Protein AF-A0A8T4LT09-F1 (afdb_monomer_lite)

Foldseek 3Di:
DPDPDQDAAFWEKEAEWAFFAWPPQDDDDPDPPDDDDDDPPDRDDQLQTAHDLVRLQVLLVVAAPDPDDALLLEAEEEASRLRQSSSLLSNHVLLVDNRHDHSVRSQVSQVVSNCVVPNPPDDDRYYHAPLQAADQQDPVSVVQCVVLLVVLQNLVCQVPPNVVVCVVVVGPDHDGLLSLQLSVLVVVVVSQVVSLVSLVVCLVPNPCSVPPHDNHRYYYYYHHPPSQVSNVLLQLCLPPRDVSSVVVDVVLGSNGHHHGAHKMWIWTHDNVSDGTWIKIKHFDADPVRHTPDIDIDGDDNVSSCVSNVPDPPPPDD

Secondary structure (DSSP, 8-state):
-----PPPPPPEEEEEEE--PBPP-------SSS--PPPPS----GGGPPBPHHHHHHHHHH--SSSS--GGG-EEEE-SSHHHHHHHHHT-GGG---S---HHHHHHHHHHHHHHHHTT----SEEE-GGG-----SHHHHHHHHHHHHTT-HHHHHHHHHHHHHHHTT-SSS--HHHHHHHHHHHHHHHHHHHHHHHHHHTT-HHHHHHH--S-EEEEEEE-TTHHHHHHHHHHHHHH-HHHHHHHHHHH-TT-PPTT-EEEEEEE--TTS-PPEEEEEEEEE-TTS-EEEEEEEE--HHHHHHHTT--------

Radius of gyration: 21.24 Å; chains: 1; bounding box: 72×50×59 Å

Structure (mmCIF, N/CA/C/O backbone):
data_AF-A0A8T4LT09-F1
#
_entry.id   AF-A0A8T4LT09-F1
#
loop_
_atom_site.group_PDB
_atom_site.id
_atom_site.type_symbol
_atom_site.label_atom_id
_atom_site.label_alt_id
_atom_site.label_comp_id
_atom_site.label_asym_id
_atom_site.label_entity_id
_atom_site.label_seq_id
_atom_site.pdbx_PDB_ins_code
_atom_site.Cartn_x
_atom_site.Cartn_y
_atom_site.Cartn_z
_atom_site.occupancy
_atom_site.B_iso_or_equiv
_atom_site.auth_seq_id
_atom_site.auth_comp_id
_atom_site.auth_asym_id
_atom_site.auth_atom_id
_atom_site.pdbx_PDB_model_num
ATOM 1 N N . MET A 1 1 ? -38.776 -3.184 21.606 1.00 39.44 1 MET A N 1
ATOM 2 C CA . MET A 1 1 ? -37.478 -3.076 22.308 1.00 39.44 1 MET A CA 1
ATOM 3 C C . MET A 1 1 ? -36.431 -2.613 21.309 1.00 39.44 1 MET A C 1
ATOM 5 O O . MET A 1 1 ? -36.163 -3.342 20.364 1.00 39.44 1 MET A O 1
ATOM 9 N N . ALA A 1 2 ? -35.888 -1.403 21.455 1.00 41.06 2 ALA A N 1
ATOM 10 C CA . ALA A 1 2 ? -34.754 -0.974 20.639 1.00 41.06 2 ALA A CA 1
ATOM 11 C C . ALA A 1 2 ? -33.512 -1.739 21.118 1.00 41.06 2 ALA A C 1
ATOM 13 O O . ALA A 1 2 ? -33.105 -1.576 22.268 1.00 41.06 2 ALA A O 1
ATOM 14 N N . MET A 1 3 ? -32.946 -2.614 20.282 1.00 41.44 3 MET A N 1
ATOM 15 C CA . MET A 1 3 ? -31.665 -3.249 20.596 1.00 41.44 3 MET A CA 1
ATOM 16 C C . MET A 1 3 ? -30.621 -2.141 20.740 1.00 41.44 3 MET A C 1
ATOM 18 O O . MET A 1 3 ? -30.344 -1.414 19.786 1.00 41.44 3 MET A O 1
ATOM 22 N N . ALA A 1 4 ? -30.074 -1.981 21.944 1.00 53.56 4 ALA A N 1
ATOM 23 C CA . ALA A 1 4 ? -28.992 -1.045 22.188 1.00 53.56 4 ALA A CA 1
ATOM 24 C C . ALA A 1 4 ? -27.809 -1.425 21.285 1.00 53.56 4 ALA A C 1
ATOM 26 O O . ALA A 1 4 ? -27.240 -2.510 21.418 1.00 53.56 4 ALA A O 1
ATOM 27 N N . ILE A 1 5 ? -27.459 -0.543 20.346 1.00 57.44 5 ILE A N 1
ATOM 28 C CA . ILE A 1 5 ? -26.292 -0.719 19.481 1.00 57.44 5 ILE A CA 1
ATOM 29 C C . ILE A 1 5 ? -25.064 -0.731 20.394 1.00 57.44 5 ILE A C 1
ATOM 31 O O . ILE A 1 5 ? -24.696 0.297 20.969 1.00 57.44 5 ILE A O 1
ATOM 35 N N . LYS A 1 6 ? -24.453 -1.908 20.564 1.00 65.56 6 LYS A N 1
ATOM 36 C CA . LYS A 1 6 ? -23.217 -2.047 21.337 1.00 65.56 6 LYS A CA 1
ATOM 37 C C . LYS A 1 6 ? -22.123 -1.205 20.664 1.00 65.56 6 LYS A C 1
ATOM 39 O O . LYS A 1 6 ? -21.943 -1.317 19.450 1.00 65.56 6 LYS A O 1
ATOM 44 N N . PRO A 1 7 ? -21.392 -0.365 21.414 1.00 68.62 7 PRO A N 1
ATOM 45 C CA . PRO A 1 7 ? -20.381 0.492 20.823 1.00 68.62 7 PRO A CA 1
ATOM 46 C C . PRO A 1 7 ? -19.235 -0.328 20.234 1.00 68.62 7 PRO A C 1
ATOM 48 O O . PRO A 1 7 ? -18.699 -1.247 20.857 1.00 68.62 7 PRO A O 1
ATOM 51 N N . THR A 1 8 ? -18.840 0.043 19.025 1.00 82.00 8 THR A N 1
ATOM 52 C CA . THR A 1 8 ? -17.649 -0.475 18.357 1.00 82.00 8 THR A CA 1
ATOM 53 C C . THR A 1 8 ? -16.495 0.495 18.548 1.00 82.00 8 THR A C 1
ATOM 55 O O . THR A 1 8 ? -16.681 1.712 18.508 1.00 82.00 8 THR A O 1
ATOM 58 N N . ALA A 1 9 ? -15.287 -0.035 18.693 1.00 88.12 9 ALA A N 1
ATOM 59 C CA . ALA A 1 9 ? -14.071 0.745 18.562 1.00 88.12 9 ALA A CA 1
ATOM 60 C C . ALA A 1 9 ? -14.007 1.435 17.183 1.00 88.12 9 ALA A C 1
ATOM 62 O O . ALA A 1 9 ? -14.617 0.955 16.219 1.00 88.12 9 ALA A O 1
ATOM 63 N N . PRO A 1 10 ? -13.243 2.534 17.054 1.00 90.94 10 PRO A N 1
ATOM 64 C CA . PRO A 1 10 ? -13.027 3.172 15.764 1.00 90.94 10 PRO A CA 1
ATOM 65 C C . PRO A 1 10 ? -12.455 2.203 14.722 1.00 90.94 10 PRO A C 1
ATOM 67 O O . PRO A 1 10 ? -11.544 1.431 15.042 1.00 90.94 10 PRO A O 1
ATOM 70 N N . PRO A 1 11 ? -12.920 2.267 13.466 1.00 93.81 11 PRO A N 1
ATOM 71 C CA . PRO A 1 11 ? -12.362 1.468 12.390 1.00 93.81 11 PRO A CA 1
ATOM 72 C C . PRO A 1 11 ? -10.965 1.934 11.977 1.00 93.81 11 PRO A C 1
ATOM 74 O O . PRO A 1 11 ? -10.610 3.107 12.109 1.00 93.81 11 PRO A O 1
ATOM 77 N N . TYR A 1 12 ? -10.176 1.014 11.419 1.00 96.12 12 TYR A N 1
ATOM 78 C CA . TYR A 1 12 ? -8.900 1.337 10.777 1.00 96.12 12 TYR A CA 1
ATOM 79 C C . TYR A 1 12 ? -9.112 1.584 9.292 1.00 96.12 12 TYR A C 1
ATOM 81 O O . TYR A 1 12 ? -9.719 0.764 8.609 1.00 96.12 12 TYR A O 1
ATOM 89 N N . TYR A 1 13 ? -8.611 2.711 8.795 1.00 96.81 13 TYR A N 1
ATOM 90 C CA . TYR A 1 13 ? -8.719 3.094 7.388 1.00 96.81 13 TYR A CA 1
ATOM 91 C C . TYR A 1 13 ? -7.312 3.129 6.799 1.00 96.81 13 TYR A C 1
ATOM 93 O O . TYR A 1 13 ? -6.486 3.956 7.183 1.00 96.81 13 TYR A O 1
ATOM 101 N N . LEU A 1 14 ? -7.021 2.192 5.903 1.00 97.44 14 LEU A N 1
ATOM 102 C CA . LEU A 1 14 ? -5.712 1.980 5.299 1.00 97.44 14 LEU A CA 1
ATOM 103 C C . LEU A 1 14 ? -5.738 2.492 3.861 1.00 97.44 14 LEU A C 1
ATOM 105 O O . LEU A 1 14 ? -6.565 2.052 3.072 1.00 97.44 14 LEU A O 1
ATOM 109 N N . ALA A 1 15 ? -4.840 3.399 3.497 1.00 96.44 15 ALA A N 1
ATOM 110 C CA . ALA A 1 15 ? -4.689 3.878 2.129 1.00 96.44 15 ALA A CA 1
ATOM 111 C C . ALA A 1 15 ? -3.360 3.403 1.561 1.00 96.44 15 ALA A C 1
ATOM 113 O O . ALA A 1 15 ? -2.308 3.913 1.942 1.00 96.44 15 ALA A O 1
ATOM 114 N N . PHE A 1 16 ? -3.414 2.453 0.637 1.00 96.25 16 PHE A N 1
ATOM 115 C CA . PHE A 1 16 ? -2.250 1.977 -0.093 1.00 96.25 16 PHE A CA 1
ATOM 116 C C . PHE A 1 16 ? -2.082 2.831 -1.348 1.00 96.25 16 PHE A C 1
ATOM 118 O O . PHE A 1 16 ? -3.028 2.987 -2.112 1.00 96.25 16 PHE A O 1
ATOM 125 N N . GLY A 1 17 ? -0.899 3.408 -1.561 1.00 93.44 17 GLY A N 1
ATOM 126 C CA . GLY A 1 17 ? -0.573 4.142 -2.785 1.00 93.44 17 GLY A CA 1
ATOM 127 C C . GLY A 1 17 ? 0.853 3.919 -3.289 1.00 93.44 17 GLY A C 1
ATOM 128 O O . GLY A 1 17 ? 1.822 3.888 -2.520 1.00 93.44 17 GLY A O 1
ATOM 129 N N . ARG A 1 18 ? 1.004 3.799 -4.610 1.00 93.12 18 ARG A N 1
ATOM 130 C CA . ARG A 1 18 ? 2.314 3.771 -5.265 1.00 93.12 18 ARG A CA 1
ATOM 131 C C . ARG A 1 18 ? 3.047 5.082 -4.984 1.00 93.12 18 ARG A C 1
ATOM 133 O O . ARG A 1 18 ? 2.457 6.158 -5.042 1.00 93.12 18 ARG A O 1
ATOM 140 N N . HIS A 1 19 ? 4.354 5.022 -4.743 1.00 90.81 19 HIS A N 1
ATOM 141 C CA . HIS A 1 19 ? 5.133 6.252 -4.592 1.00 90.81 19 HIS A CA 1
ATOM 142 C C . HIS A 1 19 ? 5.070 7.161 -5.840 1.00 90.81 19 HIS A C 1
ATOM 144 O O . HIS A 1 19 ? 4.922 6.696 -6.973 1.00 90.81 19 HIS A O 1
ATOM 150 N N . GLY A 1 20 ? 5.250 8.465 -5.627 1.00 86.12 20 GLY A N 1
ATOM 151 C CA . GLY A 1 20 ? 5.316 9.476 -6.683 1.00 86.12 20 GLY A CA 1
ATOM 152 C C . GLY A 1 20 ? 6.541 9.338 -7.598 1.00 86.12 20 GLY A C 1
ATOM 153 O O . GLY A 1 20 ? 7.416 8.490 -7.399 1.00 86.12 20 GLY A O 1
ATOM 154 N N . ASP A 1 21 ? 6.640 10.207 -8.601 1.00 83.94 21 ASP A N 1
ATOM 155 C CA . ASP A 1 21 ? 7.752 10.181 -9.555 1.00 83.94 21 ASP A CA 1
ATOM 156 C C . ASP A 1 21 ? 9.103 10.438 -8.877 1.00 83.94 21 ASP A C 1
ATOM 158 O O . ASP A 1 21 ? 9.356 11.515 -8.323 1.00 83.94 21 ASP A O 1
ATOM 162 N N . LYS A 1 22 ? 9.997 9.446 -8.951 1.00 77.44 22 LYS A N 1
ATOM 163 C CA . LYS A 1 22 ? 11.341 9.517 -8.364 1.00 77.44 22 LYS A CA 1
ATOM 164 C C . LYS A 1 22 ? 12.325 10.238 -9.272 1.00 77.44 22 LYS A C 1
ATOM 166 O O . LYS A 1 22 ? 12.197 10.181 -10.497 1.00 77.44 22 LYS A O 1
ATOM 171 N N . ARG A 1 23 ? 13.357 10.861 -8.689 1.00 60.62 23 ARG A N 1
ATOM 172 C CA . ARG A 1 23 ? 14.488 11.355 -9.486 1.00 60.62 23 ARG A CA 1
ATOM 173 C C . ARG A 1 23 ? 15.088 10.170 -10.243 1.00 60.62 23 ARG A C 1
ATOM 175 O O . ARG A 1 23 ? 15.444 9.152 -9.647 1.00 60.62 23 ARG A O 1
ATOM 182 N N . ALA A 1 24 ? 15.192 10.278 -11.566 1.00 49.03 24 ALA A N 1
ATOM 183 C CA . ALA A 1 24 ? 16.000 9.331 -12.315 1.00 49.03 24 ALA A CA 1
ATOM 184 C C . ALA A 1 24 ? 17.435 9.440 -11.783 1.00 49.03 24 ALA A C 1
ATOM 186 O O . ALA A 1 24 ? 18.025 10.521 -11.818 1.00 49.03 24 ALA A O 1
ATOM 187 N N . ILE A 1 25 ? 18.006 8.335 -11.297 1.00 46.12 25 ILE A N 1
ATOM 188 C CA . ILE A 1 25 ? 19.451 8.246 -11.067 1.00 46.12 25 ILE A CA 1
ATOM 189 C C . ILE A 1 25 ? 20.071 8.427 -12.453 1.00 46.12 25 ILE A C 1
ATOM 191 O O . ILE A 1 25 ? 20.050 7.481 -13.243 1.00 46.12 25 ILE A O 1
ATOM 195 N N . ARG A 1 26 ? 20.508 9.653 -12.790 1.00 37.97 26 ARG A N 1
ATOM 196 C CA . ARG A 1 26 ? 20.992 10.035 -14.127 1.00 37.97 26 ARG A CA 1
ATOM 197 C C . ARG A 1 26 ? 21.929 8.946 -14.659 1.00 37.97 26 ARG A C 1
ATOM 199 O O . ARG A 1 26 ? 23.075 8.818 -14.231 1.00 37.97 26 ARG A O 1
ATOM 206 N N . ARG A 1 27 ? 21.444 8.143 -15.610 1.00 37.03 27 ARG A N 1
ATOM 207 C CA . ARG A 1 27 ? 22.301 7.375 -16.511 1.00 37.03 27 ARG A CA 1
ATOM 208 C C . ARG A 1 27 ? 22.742 8.362 -17.583 1.00 37.03 27 ARG A C 1
ATOM 210 O O . ARG A 1 27 ? 21.893 8.832 -18.318 1.00 37.03 27 ARG A O 1
ATOM 217 N N . ARG A 1 28 ? 24.044 8.675 -17.579 1.00 37.75 28 ARG A N 1
ATOM 218 C CA . ARG A 1 28 ? 24.838 9.341 -18.628 1.00 37.75 28 ARG A CA 1
ATOM 219 C C . ARG A 1 28 ? 24.141 10.485 -19.381 1.00 37.75 28 ARG A C 1
ATOM 221 O O . ARG A 1 28 ? 23.298 10.253 -20.234 1.00 37.75 28 ARG A O 1
ATOM 228 N N . ARG A 1 29 ? 24.643 11.712 -19.202 1.00 37.19 29 ARG A N 1
ATOM 229 C CA . ARG A 1 29 ? 24.708 12.632 -20.344 1.00 37.19 29 ARG A CA 1
ATOM 230 C C . ARG A 1 29 ? 25.668 11.995 -21.352 1.00 37.19 29 ARG A C 1
ATOM 232 O O . ARG A 1 29 ? 26.849 11.856 -21.050 1.00 37.19 29 ARG A O 1
ATOM 239 N N . THR A 1 30 ? 25.170 11.549 -22.497 1.00 35.72 30 THR A N 1
ATOM 240 C CA . THR A 1 30 ? 25.984 11.549 -23.712 1.00 35.72 30 THR A CA 1
ATOM 241 C C . THR A 1 30 ? 26.207 13.014 -24.057 1.00 35.72 30 THR A C 1
ATOM 243 O O . THR A 1 30 ? 25.245 13.735 -24.316 1.00 35.72 30 THR A O 1
ATOM 246 N N . ALA A 1 31 ? 27.451 13.480 -23.959 1.00 37.31 31 ALA A N 1
ATOM 247 C CA . ALA A 1 31 ? 27.837 14.688 -24.668 1.00 37.31 31 ALA A CA 1
ATOM 248 C C . ALA A 1 31 ? 27.688 14.407 -26.171 1.00 37.31 31 ALA A C 1
ATOM 250 O O . ALA A 1 31 ? 27.886 13.268 -26.610 1.00 37.31 31 ALA A O 1
ATOM 251 N N . ALA A 1 32 ? 27.310 15.424 -26.942 1.00 44.72 32 ALA A N 1
ATOM 252 C CA . ALA A 1 32 ? 27.531 15.395 -28.378 1.00 44.72 32 ALA A CA 1
ATOM 253 C C . ALA A 1 32 ? 29.010 15.042 -28.626 1.00 44.72 32 ALA A C 1
ATOM 255 O O . ALA A 1 32 ? 29.877 15.518 -27.897 1.00 44.72 32 ALA A O 1
ATOM 256 N N . ALA A 1 33 ? 29.265 14.174 -29.606 1.00 46.69 33 ALA A N 1
ATOM 257 C CA . ALA A 1 33 ? 30.582 13.646 -29.966 1.00 46.69 33 ALA A CA 1
ATOM 258 C C . ALA A 1 33 ? 31.250 12.716 -28.928 1.00 46.69 33 ALA A C 1
ATOM 260 O O . ALA A 1 33 ? 32.145 13.119 -28.198 1.00 46.69 33 ALA A O 1
ATOM 261 N N . GLY A 1 34 ? 30.855 11.433 -28.921 1.00 44.88 34 GLY A N 1
ATOM 262 C CA . GLY A 1 34 ? 31.747 10.270 -28.718 1.00 44.88 34 GLY A CA 1
ATOM 263 C C . GLY A 1 34 ? 32.551 10.101 -27.414 1.00 44.88 34 GLY A C 1
ATOM 264 O O . GLY A 1 34 ? 33.062 9.009 -27.170 1.00 44.88 34 GLY A O 1
ATOM 265 N N . GLN A 1 35 ? 32.660 11.101 -26.540 1.00 39.44 35 GLN A N 1
ATOM 266 C CA . GLN A 1 35 ? 33.489 11.039 -25.341 1.00 39.44 35 GLN A CA 1
ATOM 267 C C . GLN A 1 35 ? 32.710 10.470 -24.151 1.00 39.44 35 GLN A C 1
ATOM 269 O O . GLN A 1 35 ? 31.700 11.010 -23.686 1.00 39.44 35 GLN A O 1
ATOM 274 N N . LYS A 1 36 ? 33.217 9.358 -23.608 1.00 40.06 36 LYS A N 1
ATOM 275 C CA . LYS A 1 36 ? 32.800 8.833 -22.304 1.00 40.06 36 LYS A CA 1
ATOM 276 C C . LYS A 1 36 ? 33.338 9.766 -21.214 1.00 40.06 36 LYS A C 1
ATOM 278 O O . LYS A 1 36 ? 34.476 9.614 -20.789 1.00 40.06 36 LYS A O 1
ATOM 283 N N . LEU A 1 37 ? 32.510 10.694 -20.734 1.00 43.44 37 LEU A N 1
ATOM 284 C CA . LEU A 1 37 ? 32.827 11.471 -19.530 1.00 43.44 37 LEU A CA 1
ATOM 285 C C . LEU A 1 37 ? 33.086 10.533 -18.330 1.00 43.44 37 LEU A C 1
ATOM 287 O O . LEU A 1 37 ? 32.408 9.498 -18.207 1.00 43.44 37 LEU A O 1
ATOM 291 N N . PRO A 1 38 ? 34.027 10.883 -17.432 1.00 40.12 38 PRO A N 1
ATOM 292 C CA . PRO A 1 38 ? 34.308 10.100 -16.238 1.00 40.12 38 PRO A CA 1
ATOM 293 C C . PRO A 1 38 ? 33.039 9.927 -15.398 1.00 40.12 38 PRO A C 1
ATOM 295 O O . PRO A 1 38 ? 32.192 10.818 -15.290 1.00 40.12 38 PRO A O 1
ATOM 298 N N . ARG A 1 39 ? 32.876 8.734 -14.812 1.00 42.03 39 ARG A N 1
ATOM 299 C CA . ARG A 1 39 ? 31.775 8.450 -13.884 1.00 42.03 39 ARG A CA 1
ATOM 300 C C . ARG A 1 39 ? 31.861 9.450 -12.726 1.00 42.03 39 ARG A C 1
ATOM 302 O O . ARG A 1 39 ? 32.841 9.422 -11.990 1.00 42.03 39 ARG A O 1
ATOM 309 N N . LEU A 1 40 ? 30.835 10.286 -12.543 1.00 40.16 40 LEU A N 1
ATOM 310 C CA . LEU A 1 40 ? 30.681 11.083 -11.323 1.00 40.16 40 LEU A CA 1
ATOM 311 C C . LEU A 1 40 ? 30.773 10.141 -10.111 1.00 40.16 40 LEU A C 1
ATOM 313 O O . LEU A 1 40 ? 29.972 9.207 -9.985 1.00 40.16 40 LEU A O 1
ATOM 317 N N . LYS A 1 41 ? 31.776 10.362 -9.254 1.00 33.16 41 LYS A N 1
ATOM 318 C CA . LYS A 1 41 ? 31.852 9.761 -7.917 1.00 33.16 41 LYS A CA 1
ATOM 319 C C . LYS A 1 41 ? 30.625 10.237 -7.127 1.00 33.16 41 LYS A C 1
ATOM 321 O O . LYS A 1 41 ? 30.337 11.427 -7.115 1.00 33.16 41 LYS A O 1
ATOM 326 N N . GLY A 1 42 ? 29.899 9.303 -6.507 1.00 39.88 42 GLY A N 1
ATOM 327 C CA . GLY A 1 42 ? 28.705 9.591 -5.697 1.00 39.88 42 GLY A CA 1
ATOM 328 C C . GLY A 1 42 ? 27.391 9.116 -6.324 1.00 39.88 42 GLY A C 1
ATOM 329 O O . GLY A 1 42 ? 26.505 9.910 -6.628 1.00 39.88 42 GLY A O 1
ATOM 330 N N . ARG A 1 43 ? 27.232 7.804 -6.534 1.00 47.94 43 ARG A N 1
ATOM 331 C CA . ARG A 1 43 ? 25.914 7.227 -6.838 1.00 47.94 43 ARG A CA 1
ATOM 332 C C . ARG A 1 43 ? 25.147 7.104 -5.519 1.00 47.94 43 ARG A C 1
ATOM 334 O O . ARG A 1 43 ? 25.512 6.269 -4.700 1.00 47.94 43 ARG A O 1
ATOM 341 N N . GLN A 1 44 ? 24.102 7.905 -5.321 1.00 57.53 44 GLN A N 1
ATOM 342 C CA . GLN A 1 44 ? 23.169 7.705 -4.207 1.00 57.53 44 GLN A CA 1
ATOM 343 C C . GLN A 1 44 ? 22.553 6.298 -4.321 1.00 57.53 44 GLN A C 1
ATOM 345 O O . GLN A 1 44 ? 22.169 5.878 -5.421 1.00 57.53 44 GLN A O 1
ATOM 350 N N . ALA A 1 45 ? 22.522 5.538 -3.223 1.00 72.19 45 ALA A N 1
ATOM 351 C CA . ALA A 1 45 ? 21.956 4.192 -3.229 1.00 72.19 45 ALA A CA 1
ATOM 352 C C . ALA A 1 45 ? 20.449 4.255 -3.549 1.00 72.19 45 ALA A C 1
ATOM 354 O O . ALA A 1 45 ? 19.780 5.220 -3.190 1.00 72.19 45 ALA A O 1
ATOM 355 N N . ASP A 1 46 ? 19.873 3.240 -4.216 1.00 79.25 46 ASP A N 1
ATOM 356 C CA . ASP A 1 46 ? 18.443 3.284 -4.606 1.00 79.25 46 ASP A CA 1
ATOM 357 C C . ASP A 1 46 ? 17.503 3.402 -3.395 1.00 79.25 46 ASP A C 1
ATOM 359 O O . ASP A 1 46 ? 16.403 3.933 -3.539 1.00 79.25 46 ASP A O 1
ATOM 363 N N . LYS A 1 47 ? 17.929 2.947 -2.209 1.00 83.56 47 LYS A N 1
ATOM 364 C CA . LYS A 1 47 ? 17.184 3.136 -0.956 1.00 83.56 47 LYS A CA 1
ATOM 365 C C . LYS A 1 47 ? 17.033 4.613 -0.570 1.00 83.56 47 LYS A C 1
ATOM 367 O O . LYS A 1 47 ? 15.955 5.014 -0.148 1.00 83.56 47 LYS A O 1
ATOM 372 N N . ASP A 1 48 ? 18.044 5.428 -0.852 1.00 86.25 48 ASP A N 1
ATOM 373 C CA . ASP A 1 48 ? 18.085 6.845 -0.483 1.00 86.25 48 ASP A CA 1
ATOM 374 C C . ASP A 1 48 ? 17.528 7.737 -1.605 1.00 86.25 48 ASP A C 1
ATOM 376 O O . ASP A 1 48 ? 17.476 8.954 -1.477 1.00 86.25 48 ASP A O 1
ATOM 380 N N . ALA A 1 49 ? 17.116 7.150 -2.735 1.00 87.19 49 ALA A N 1
ATOM 381 C CA . ALA A 1 49 ? 16.572 7.904 -3.855 1.00 87.19 49 ALA A CA 1
ATOM 382 C C . ALA A 1 49 ? 15.226 8.549 -3.488 1.00 87.19 49 ALA A C 1
ATOM 384 O O . ALA A 1 49 ? 14.231 7.852 -3.24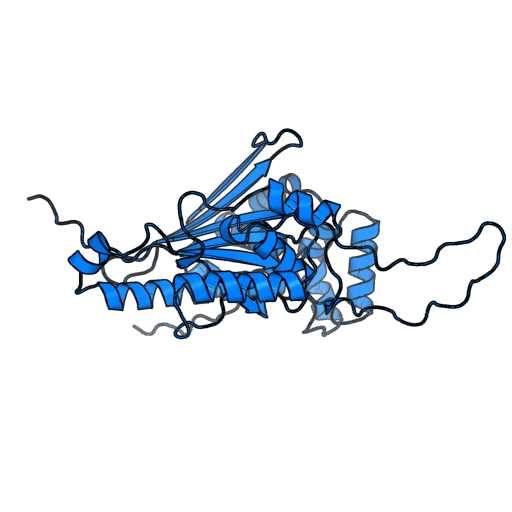5 1.00 87.19 49 ALA A O 1
ATOM 385 N N . GLU A 1 50 ? 15.211 9.877 -3.538 1.00 90.94 50 GLU A N 1
ATOM 386 C CA . GLU A 1 50 ? 14.064 10.728 -3.234 1.00 90.94 50 GLU A CA 1
ATOM 387 C C . GLU A 1 50 ? 13.130 10.970 -4.435 1.00 90.94 50 GLU A C 1
ATOM 389 O O . GLU A 1 50 ? 13.437 10.682 -5.605 1.00 90.94 50 GLU A O 1
ATOM 394 N N . LEU A 1 51 ? 11.959 11.533 -4.137 1.00 89.69 51 LEU A N 1
ATOM 395 C CA . LEU A 1 51 ? 11.033 12.056 -5.131 1.00 89.69 51 LEU A CA 1
ATOM 396 C C . LEU A 1 51 ? 11.635 13.236 -5.912 1.00 89.69 51 LEU A C 1
ATOM 398 O O . LEU A 1 51 ? 12.511 13.974 -5.459 1.00 89.69 51 LEU A O 1
ATOM 402 N N . THR A 1 52 ? 11.160 13.422 -7.141 1.00 89.06 52 THR A N 1
ATOM 403 C CA . THR A 1 52 ? 11.339 14.704 -7.836 1.00 89.06 52 THR A CA 1
ATOM 404 C C . THR A 1 52 ? 10.481 15.775 -7.168 1.00 89.06 52 THR A C 1
ATOM 406 O O . THR A 1 52 ? 9.425 15.455 -6.630 1.00 89.06 52 THR A O 1
ATOM 409 N N . ASN A 1 53 ? 10.847 17.053 -7.309 1.00 90.19 53 ASN A N 1
ATOM 410 C CA . ASN A 1 53 ? 9.992 18.156 -6.852 1.00 90.19 53 ASN A CA 1
ATOM 411 C C . ASN A 1 53 ? 8.603 18.084 -7.510 1.00 90.19 53 ASN A C 1
ATOM 413 O O . ASN A 1 53 ? 7.595 18.308 -6.856 1.00 90.19 53 ASN A O 1
ATOM 417 N N . ARG A 1 54 ? 8.525 17.702 -8.795 1.00 90.44 54 ARG A N 1
ATOM 418 C CA . ARG A 1 54 ? 7.242 17.470 -9.479 1.00 90.44 54 ARG A CA 1
ATOM 419 C C . ARG A 1 54 ? 6.436 16.355 -8.804 1.00 90.44 54 ARG A C 1
ATOM 421 O O . ARG A 1 54 ? 5.243 16.528 -8.578 1.00 90.44 54 ARG A O 1
ATOM 428 N N . GLY A 1 55 ? 7.081 15.235 -8.476 1.00 89.19 55 GLY A N 1
ATOM 429 C CA . GLY A 1 55 ? 6.466 14.103 -7.783 1.00 89.19 55 GLY A CA 1
ATOM 430 C C . GLY A 1 55 ? 5.991 14.456 -6.372 1.00 89.19 55 GLY A C 1
ATOM 431 O O . GLY A 1 55 ? 4.873 14.100 -6.010 1.00 89.19 55 GLY A O 1
ATOM 432 N N . GLY A 1 56 ? 6.794 15.199 -5.607 1.00 91.75 56 GLY A N 1
ATOM 433 C CA . GLY A 1 56 ? 6.426 15.685 -4.277 1.00 91.75 56 GLY A CA 1
ATOM 434 C C . GLY A 1 56 ? 5.282 16.699 -4.318 1.00 91.75 56 GLY A C 1
ATOM 435 O O . GLY A 1 56 ? 4.299 16.531 -3.604 1.00 91.75 56 GLY A O 1
ATOM 436 N N . ILE A 1 57 ? 5.331 17.690 -5.216 1.00 93.12 57 ILE A N 1
ATOM 437 C CA . ILE A 1 57 ? 4.238 18.665 -5.406 1.00 93.12 57 ILE A CA 1
ATOM 438 C C . ILE A 1 57 ? 2.943 17.954 -5.817 1.00 93.12 57 ILE A C 1
ATOM 440 O O . ILE A 1 57 ? 1.870 18.291 -5.320 1.00 93.12 57 ILE A O 1
ATOM 444 N N . LYS A 1 58 ? 3.022 16.949 -6.702 1.00 91.38 58 LYS A N 1
ATOM 445 C CA . LYS A 1 58 ? 1.856 16.134 -7.072 1.00 91.38 58 LYS A CA 1
ATOM 446 C C . LYS A 1 58 ? 1.294 15.388 -5.856 1.00 91.38 58 LYS A C 1
ATOM 448 O O . LYS A 1 58 ? 0.079 15.343 -5.698 1.00 91.38 58 LYS A O 1
ATOM 453 N N . ALA A 1 59 ? 2.155 14.854 -4.986 1.00 91.62 59 ALA A N 1
ATOM 454 C CA . ALA A 1 59 ? 1.736 14.190 -3.753 1.00 91.62 59 ALA A CA 1
ATOM 455 C C . ALA A 1 59 ? 1.018 15.152 -2.798 1.00 91.62 59 ALA A C 1
ATOM 457 O O . ALA A 1 59 ? -0.083 14.833 -2.356 1.00 91.62 59 ALA A O 1
ATOM 458 N N . VAL A 1 60 ? 1.553 16.356 -2.580 1.00 93.00 60 VAL A N 1
ATOM 459 C CA . VAL A 1 60 ? 0.874 17.397 -1.787 1.00 93.00 60 VAL A CA 1
ATOM 460 C C . VAL A 1 60 ? -0.490 17.749 -2.379 1.00 93.00 60 VAL A C 1
ATOM 462 O O . VAL A 1 60 ? -1.495 17.722 -1.674 1.00 93.00 60 VAL A O 1
ATOM 465 N N . ARG A 1 61 ? -0.558 18.005 -3.691 1.00 91.12 61 ARG A N 1
ATOM 466 C CA . ARG A 1 61 ? -1.810 18.365 -4.380 1.00 91.12 61 ARG A CA 1
ATOM 467 C C . ARG A 1 61 ? -2.860 17.258 -4.364 1.00 91.12 61 ARG A C 1
ATOM 469 O O . ARG A 1 61 ? -4.043 17.569 -4.340 1.00 91.12 61 ARG A O 1
ATOM 476 N N . SER A 1 62 ? -2.444 15.989 -4.369 1.00 87.69 62 SER A N 1
ATOM 477 C CA . SER A 1 62 ? -3.380 14.862 -4.258 1.00 87.69 62 SER A CA 1
ATOM 478 C C . SER A 1 62 ? -4.101 14.821 -2.907 1.00 87.69 62 SER A C 1
ATOM 480 O O . SER A 1 62 ? -5.157 14.204 -2.796 1.00 87.69 62 SER A O 1
ATOM 482 N N . GLY A 1 63 ? -3.547 15.497 -1.895 1.00 84.38 63 GLY A N 1
ATOM 483 C CA . GLY A 1 63 ? -4.134 15.590 -0.571 1.00 84.38 63 GLY A CA 1
ATOM 484 C C . GLY A 1 63 ? -4.166 14.256 0.185 1.00 84.38 63 GLY A C 1
ATOM 485 O O . GLY A 1 63 ? -3.628 13.230 -0.270 1.00 84.38 63 GLY A O 1
ATOM 486 N N . PRO A 1 64 ? -4.784 14.264 1.377 1.00 85.38 64 PRO A N 1
ATOM 487 C CA . PRO A 1 64 ? -4.902 13.069 2.184 1.00 85.38 64 PRO A CA 1
ATOM 488 C C . PRO A 1 64 ? -5.897 12.095 1.543 1.00 85.38 64 PRO A C 1
ATOM 490 O O . PRO A 1 64 ? -6.930 12.518 1.022 1.00 85.38 64 PRO A O 1
ATOM 493 N N . PRO A 1 65 ? -5.631 10.779 1.611 1.00 80.56 65 PRO A N 1
ATOM 494 C CA . PRO A 1 65 ? -6.575 9.771 1.129 1.00 80.56 65 PRO A CA 1
ATOM 495 C C . PRO A 1 65 ? -7.889 9.759 1.920 1.00 80.56 65 PRO A C 1
ATOM 497 O O . PRO A 1 65 ? -8.908 9.310 1.407 1.00 80.56 65 PRO A O 1
ATOM 500 N N . PHE A 1 66 ? -7.872 10.256 3.160 1.00 82.06 66 PHE A N 1
ATOM 501 C CA . PHE A 1 66 ? -9.035 10.343 4.033 1.00 82.06 66 PHE A CA 1
ATOM 502 C C . PHE A 1 66 ? -9.178 11.776 4.550 1.00 82.06 66 PHE A C 1
ATOM 504 O O . PHE A 1 66 ? -8.218 12.346 5.067 1.00 82.06 66 PHE A O 1
ATOM 511 N N . LYS A 1 67 ? -10.371 12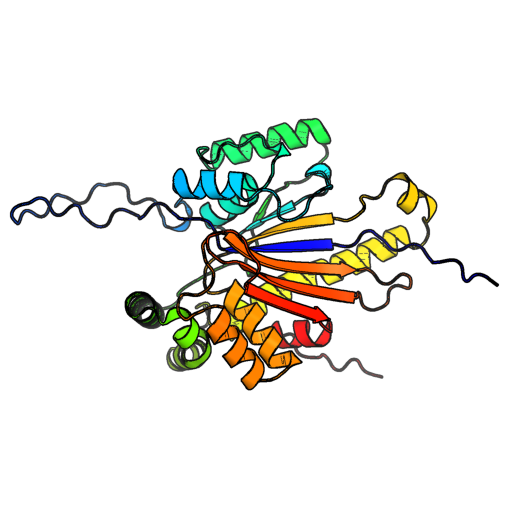.362 4.415 1.00 82.31 67 LYS A N 1
ATOM 512 C CA . LYS A 1 67 ? -10.686 13.702 4.936 1.00 82.31 67 LYS A CA 1
ATOM 513 C C . LYS A 1 67 ? -11.281 13.603 6.344 1.00 82.31 67 LYS A C 1
ATOM 515 O O . LYS A 1 67 ? -11.847 12.579 6.710 1.00 82.31 67 LYS A O 1
ATOM 520 N N . GLY A 1 68 ? -11.178 14.685 7.115 1.00 70.62 68 GLY A N 1
ATOM 521 C CA . GLY A 1 68 ? -11.904 14.830 8.382 1.00 70.62 68 GLY A CA 1
ATOM 522 C C . GLY A 1 68 ? -11.300 14.110 9.592 1.00 70.62 68 GLY A C 1
ATOM 523 O O . GLY A 1 68 ? -11.943 14.068 10.635 1.00 70.62 68 GLY A O 1
ATOM 524 N N . VAL A 1 69 ? -10.076 13.573 9.497 1.00 73.50 69 VAL A N 1
ATOM 525 C CA . VAL A 1 69 ? -9.362 13.015 10.658 1.00 73.50 69 VAL A CA 1
ATOM 526 C C . VAL A 1 69 ? -7.948 13.549 10.746 1.00 73.50 69 VAL A C 1
ATOM 528 O O . VAL A 1 69 ? -7.201 13.537 9.774 1.00 73.50 69 VAL A O 1
ATOM 531 N N . SER A 1 70 ? -7.592 13.977 11.956 1.00 82.62 70 SER A N 1
ATOM 532 C CA . SER A 1 70 ? -6.281 14.530 12.264 1.00 82.62 70 SER A CA 1
ATOM 533 C C . SER A 1 70 ? -5.166 13.484 12.182 1.00 82.62 70 SER A C 1
ATOM 535 O O . SER A 1 70 ? -5.293 12.368 12.703 1.00 82.62 70 SER A O 1
ATOM 537 N N . PHE A 1 71 ? -4.003 13.910 11.684 1.00 85.50 71 PHE A N 1
ATOM 538 C CA . PHE A 1 71 ? -2.724 13.205 11.777 1.00 85.50 71 PHE A CA 1
ATOM 539 C C . PHE A 1 71 ? -2.364 12.768 13.207 1.00 85.50 71 PHE A C 1
ATOM 541 O O . PHE A 1 71 ? -1.623 11.799 13.395 1.00 85.50 71 PHE A O 1
ATOM 548 N N . ARG A 1 72 ? -2.966 13.394 14.230 1.00 87.12 72 ARG A N 1
ATOM 549 C CA . ARG A 1 72 ? -2.929 12.933 15.625 1.00 87.12 72 ARG A CA 1
ATOM 550 C C . ARG A 1 72 ? -3.172 11.423 15.728 1.00 87.12 72 ARG A C 1
ATOM 552 O O . ARG A 1 72 ? -2.413 10.726 16.395 1.00 87.12 72 ARG A O 1
ATOM 559 N N . TYR A 1 73 ? -4.154 10.881 15.016 1.00 87.38 73 TYR A N 1
ATOM 560 C CA . TYR A 1 73 ? -4.480 9.448 15.048 1.00 87.38 73 TYR A CA 1
ATOM 561 C C . TYR A 1 73 ? -3.815 8.649 13.918 1.00 87.38 73 TYR A C 1
ATOM 563 O O . TYR A 1 73 ? -3.901 7.419 13.884 1.00 87.38 73 TYR A O 1
ATOM 571 N N . GLY A 1 74 ? -3.121 9.347 13.019 1.00 90.19 74 GLY A N 1
ATOM 572 C CA . GLY A 1 74 ? -2.462 8.803 11.843 1.00 90.19 74 GLY A CA 1
ATOM 573 C C . GLY A 1 74 ? -1.145 8.087 12.126 1.00 90.19 74 GLY A C 1
ATOM 574 O O . GLY A 1 74 ? -0.487 8.321 13.146 1.00 90.19 74 GLY A O 1
ATOM 575 N N . LEU A 1 75 ? -0.770 7.221 11.183 1.00 94.19 75 LEU A N 1
ATOM 576 C CA . LEU A 1 75 ? 0.559 6.622 11.056 1.00 94.19 75 LEU A CA 1
ATOM 577 C C . LEU A 1 75 ? 0.931 6.565 9.570 1.00 94.19 75 LEU A C 1
ATOM 579 O O . LEU A 1 75 ? 0.119 6.149 8.738 1.00 94.19 75 LEU A O 1
ATOM 583 N N . LEU A 1 76 ? 2.162 6.957 9.261 1.00 95.44 76 LEU A N 1
ATOM 584 C CA . LEU A 1 76 ? 2.755 6.841 7.936 1.00 95.44 76 LEU A CA 1
ATOM 585 C C . LEU A 1 76 ? 3.527 5.531 7.859 1.00 95.44 76 LEU A C 1
ATOM 587 O O . LEU A 1 76 ? 4.368 5.253 8.714 1.00 95.44 76 LEU A O 1
ATOM 591 N N . VAL A 1 77 ? 3.247 4.724 6.846 1.00 96.50 77 VAL A N 1
ATOM 592 C CA . VAL A 1 77 ? 3.903 3.436 6.638 1.00 96.50 77 VAL A CA 1
ATOM 593 C C . VAL A 1 77 ? 4.535 3.427 5.258 1.00 96.50 77 VAL A C 1
ATOM 595 O O . VAL A 1 77 ? 3.929 3.853 4.278 1.00 96.50 77 VAL A O 1
ATOM 598 N N . GLY A 1 78 ? 5.758 2.938 5.156 1.00 95.38 78 GLY A N 1
ATOM 599 C CA . GLY A 1 78 ? 6.406 2.753 3.866 1.00 95.38 78 GLY A CA 1
ATOM 600 C C . GLY A 1 78 ? 7.443 1.654 3.912 1.00 95.38 78 GLY A C 1
ATOM 601 O O . GLY A 1 78 ? 7.474 0.837 4.829 1.00 95.38 78 GLY A O 1
ATOM 602 N N . THR A 1 79 ? 8.302 1.644 2.908 1.00 94.25 79 THR A N 1
ATOM 603 C CA . THR A 1 79 ? 9.446 0.734 2.826 1.00 94.25 79 THR A CA 1
ATOM 604 C C . THR A 1 79 ? 10.711 1.450 3.295 1.00 94.25 79 THR A C 1
ATOM 606 O O . THR A 1 79 ? 10.704 2.654 3.537 1.00 94.25 79 THR A O 1
ATOM 609 N N . GLU A 1 80 ? 11.838 0.742 3.324 1.00 91.94 80 GLU A N 1
ATOM 610 C CA . GLU A 1 80 ? 13.161 1.347 3.541 1.00 91.94 80 GLU A CA 1
ATOM 611 C C . GLU A 1 80 ? 13.568 2.345 2.444 1.00 91.94 80 GLU A C 1
ATOM 613 O O . GLU A 1 80 ? 14.561 3.055 2.578 1.00 91.94 80 GLU A O 1
ATOM 618 N N . LYS A 1 81 ? 12.839 2.389 1.322 1.00 92.00 81 LYS A N 1
ATOM 619 C CA . LYS A 1 81 ? 13.103 3.333 0.238 1.00 92.00 81 LYS A CA 1
ATOM 620 C C . LYS A 1 81 ? 12.423 4.662 0.539 1.00 92.00 81 LYS A C 1
ATOM 622 O O . LYS A 1 81 ? 11.192 4.761 0.484 1.00 92.00 81 LYS A O 1
ATOM 627 N N . VAL A 1 82 ? 13.236 5.697 0.734 1.00 92.88 82 VAL A N 1
ATOM 628 C CA . VAL A 1 82 ? 12.836 7.053 1.148 1.00 92.88 82 VAL A CA 1
ATOM 629 C C . VAL A 1 82 ? 11.653 7.606 0.347 1.00 92.88 82 VAL A C 1
ATOM 631 O O . VAL A 1 82 ? 10.690 8.104 0.923 1.00 92.88 82 VAL A O 1
ATOM 634 N N . ARG A 1 83 ? 11.649 7.444 -0.983 1.00 92.69 83 ARG A N 1
ATOM 635 C CA . ARG A 1 83 ? 10.544 7.896 -1.854 1.00 92.69 83 ARG A CA 1
ATOM 636 C C . ARG A 1 83 ? 9.152 7.391 -1.457 1.00 92.69 83 ARG A C 1
ATOM 638 O O . ARG A 1 83 ? 8.165 8.072 -1.736 1.00 92.69 83 ARG A O 1
ATOM 645 N N . THR A 1 84 ? 9.044 6.210 -0.844 1.00 95.00 84 THR A N 1
ATOM 646 C CA . THR A 1 84 ? 7.750 5.690 -0.366 1.00 95.00 84 THR A CA 1
ATOM 647 C C . THR A 1 84 ? 7.263 6.478 0.843 1.00 95.00 84 THR A C 1
ATOM 649 O O . THR A 1 84 ? 6.111 6.904 0.859 1.00 95.00 84 THR A O 1
ATOM 652 N N . LEU A 1 85 ? 8.165 6.770 1.781 1.00 95.31 85 LEU A N 1
ATOM 653 C CA . LEU A 1 85 ? 7.895 7.561 2.977 1.00 95.31 85 LEU A CA 1
ATOM 654 C C . LEU A 1 85 ? 7.607 9.032 2.643 1.00 95.31 85 LEU A C 1
ATOM 656 O O . LEU A 1 85 ? 6.638 9.595 3.143 1.00 95.31 85 LEU A O 1
ATOM 660 N N . GLN A 1 86 ? 8.361 9.629 1.715 1.00 95.25 86 GLN A N 1
ATOM 661 C CA . GLN A 1 86 ? 8.072 10.976 1.209 1.00 95.25 86 GLN A CA 1
ATOM 662 C C . GLN A 1 86 ? 6.681 11.056 0.571 1.00 95.25 86 GLN A C 1
ATOM 664 O O . GLN A 1 86 ? 5.940 12.001 0.824 1.00 95.25 86 GLN A O 1
ATOM 669 N N . SER A 1 87 ? 6.295 10.051 -0.223 1.00 94.75 87 SER A N 1
ATOM 670 C CA . SER A 1 87 ? 4.985 10.047 -0.892 1.00 94.75 87 SER A CA 1
ATOM 671 C C . SER A 1 87 ? 3.828 10.047 0.102 1.00 94.75 87 SER A C 1
ATOM 673 O O . SER A 1 87 ? 2.838 10.736 -0.125 1.00 94.75 87 SER A O 1
ATOM 675 N N . VAL A 1 88 ? 3.942 9.291 1.198 1.00 94.62 88 VAL A N 1
ATOM 676 C CA . VAL A 1 88 ? 2.896 9.264 2.230 1.00 94.62 88 VAL A CA 1
ATOM 677 C C . VAL A 1 88 ? 2.930 10.510 3.115 1.00 94.62 88 VAL A C 1
ATOM 679 O O . VAL A 1 88 ? 1.872 11.028 3.463 1.00 94.62 88 VAL A O 1
ATOM 682 N N . ALA A 1 89 ? 4.115 11.047 3.423 1.00 95.50 89 ALA A N 1
ATOM 683 C CA . ALA A 1 89 ? 4.256 12.263 4.221 1.00 95.50 89 ALA A CA 1
ATOM 684 C C . ALA A 1 89 ? 3.704 13.496 3.497 1.00 95.50 89 ALA A C 1
ATOM 686 O O . ALA A 1 89 ? 2.926 14.246 4.079 1.00 95.50 89 ALA A O 1
ATOM 687 N N . PHE A 1 90 ? 4.018 13.674 2.210 1.00 95.62 90 PHE A N 1
ATOM 688 C CA . PHE A 1 90 ? 3.509 14.798 1.419 1.00 95.62 90 PHE A CA 1
ATOM 689 C C . PHE A 1 90 ? 1.985 14.825 1.305 1.00 95.62 90 PHE A C 1
ATOM 691 O O . PHE A 1 90 ? 1.406 15.887 1.124 1.00 95.62 90 PHE A O 1
ATOM 698 N N . ARG A 1 91 ? 1.321 13.684 1.480 1.00 92.75 91 ARG A N 1
ATOM 699 C CA . ARG A 1 91 ? -0.142 13.585 1.516 1.00 92.75 91 ARG A CA 1
ATOM 700 C C . ARG A 1 91 ? -0.743 13.910 2.889 1.00 92.75 91 ARG A C 1
ATOM 702 O O . ARG A 1 91 ? -1.914 13.626 3.110 1.00 92.75 91 ARG A O 1
ATOM 709 N N . THR A 1 92 ? 0.036 14.474 3.815 1.00 92.50 92 THR A N 1
ATOM 710 C CA . THR A 1 92 ? -0.387 14.805 5.187 1.00 92.50 92 THR A CA 1
ATOM 711 C C . THR A 1 92 ? -0.407 16.327 5.383 1.00 92.50 92 THR A C 1
ATOM 713 O O . THR A 1 92 ? 0.645 16.917 5.650 1.00 92.50 92 THR A O 1
ATOM 716 N N . PRO A 1 93 ? -1.575 16.987 5.255 1.00 90.56 93 PRO A N 1
ATOM 717 C CA . PRO A 1 93 ? -1.683 18.448 5.303 1.00 90.56 93 PRO A CA 1
ATOM 718 C C . PRO A 1 93 ? -1.129 19.085 6.581 1.00 90.56 93 PRO A C 1
ATOM 720 O O . PRO A 1 93 ? -0.514 20.144 6.522 1.00 90.56 93 PRO A O 1
ATOM 723 N N . GLU A 1 94 ? -1.283 18.431 7.733 1.00 91.06 94 GLU A N 1
ATOM 724 C CA . GLU A 1 94 ? -0.845 18.941 9.039 1.00 91.06 94 GLU A CA 1
ATOM 725 C C . GLU A 1 94 ? 0.676 19.069 9.169 1.00 91.06 94 GLU A C 1
ATOM 727 O O . GLU A 1 94 ? 1.164 19.732 10.085 1.00 91.06 94 GLU A O 1
ATOM 732 N N . LEU A 1 95 ? 1.434 18.453 8.259 1.00 91.81 95 LEU A N 1
ATOM 733 C CA . LEU A 1 95 ? 2.878 18.641 8.180 1.00 91.81 95 LEU A CA 1
ATOM 734 C C . LEU A 1 95 ? 3.259 19.942 7.455 1.00 91.81 95 LEU A C 1
ATOM 736 O O . LEU A 1 95 ? 4.406 20.362 7.559 1.00 91.81 95 LEU A O 1
ATOM 740 N N . GLY A 1 96 ? 2.335 20.597 6.742 1.00 93.38 96 GLY A N 1
ATOM 741 C CA . GLY A 1 96 ? 2.602 21.860 6.044 1.00 93.38 96 GLY A CA 1
ATOM 742 C C . GLY A 1 96 ? 3.709 21.758 4.989 1.00 93.38 96 GLY A C 1
ATOM 743 O O . GLY A 1 96 ? 4.468 22.705 4.802 1.00 93.38 96 GLY A O 1
ATOM 744 N N . LEU A 1 97 ? 3.847 20.590 4.354 1.00 95.12 97 LEU A N 1
ATOM 745 C CA . LEU A 1 97 ? 4.881 20.320 3.355 1.00 95.12 97 LEU A CA 1
ATOM 746 C C . LEU A 1 97 ? 4.478 20.859 1.978 1.00 95.12 97 LEU A C 1
ATOM 748 O O . LEU A 1 97 ? 3.305 20.859 1.608 1.00 95.12 97 LEU A O 1
ATOM 752 N N . THR A 1 98 ? 5.471 21.258 1.189 1.00 95.06 98 THR A N 1
ATOM 753 C CA . THR A 1 98 ? 5.306 21.842 -0.150 1.00 95.06 98 THR A CA 1
ATOM 754 C C . THR A 1 98 ? 5.620 20.865 -1.283 1.00 95.06 98 THR A C 1
ATOM 756 O O . THR A 1 98 ? 5.316 21.140 -2.446 1.00 95.06 98 THR A O 1
ATOM 759 N N . GLY A 1 99 ? 6.216 19.711 -0.966 1.00 92.56 99 GLY A N 1
ATOM 760 C CA . GLY A 1 99 ? 6.612 18.705 -1.951 1.00 92.56 99 GLY A CA 1
ATOM 761 C C . GLY A 1 99 ? 8.039 18.887 -2.469 1.00 92.56 99 GLY A C 1
ATOM 762 O O . GLY A 1 99 ? 8.397 18.315 -3.501 1.00 92.56 99 GLY A O 1
ATOM 763 N N . ARG A 1 100 ? 8.834 19.725 -1.797 1.00 93.88 100 ARG A N 1
ATOM 764 C CA . ARG A 1 100 ? 10.224 20.057 -2.158 1.00 93.88 100 ARG A CA 1
ATOM 765 C C . ARG A 1 100 ? 11.226 19.641 -1.087 1.00 93.88 100 ARG A C 1
ATOM 767 O O . ARG A 1 100 ? 12.421 19.651 -1.356 1.00 93.88 100 ARG A O 1
ATOM 774 N N . GLU A 1 101 ? 10.722 19.296 0.089 1.00 94.56 101 GLU A N 1
ATOM 775 C CA . GLU A 1 101 ? 11.490 18.927 1.262 1.00 94.56 101 GLU A CA 1
ATOM 776 C C . GLU A 1 101 ? 12.194 17.581 1.059 1.00 94.56 101 GLU A C 1
ATOM 778 O O . GLU A 1 101 ? 11.638 16.621 0.515 1.00 94.56 101 GLU A O 1
ATOM 783 N N . THR A 1 102 ? 13.427 17.515 1.535 1.00 93.38 102 THR A N 1
ATOM 784 C CA . THR A 1 102 ? 14.213 16.291 1.664 1.00 93.38 102 THR A CA 1
ATOM 785 C C . THR A 1 102 ? 13.670 15.412 2.786 1.00 93.38 102 THR A C 1
ATOM 787 O O . THR A 1 102 ? 12.886 15.854 3.630 1.00 93.38 102 THR A O 1
ATOM 790 N N . TRP A 1 103 ? 14.067 14.139 2.823 1.00 93.44 103 TRP A N 1
ATOM 791 C CA . TRP A 1 103 ? 13.604 13.253 3.896 1.00 93.44 103 TRP A CA 1
ATOM 792 C C . TRP A 1 103 ? 13.981 13.721 5.313 1.00 93.44 103 TRP A C 1
ATOM 794 O O . TRP A 1 103 ? 13.081 13.745 6.152 1.00 93.44 103 TRP A O 1
ATOM 804 N N . PRO A 1 104 ? 15.216 14.185 5.593 1.00 94.44 104 PRO A N 1
ATOM 805 C CA . PRO A 1 104 ? 15.555 14.727 6.910 1.00 94.44 104 PRO A CA 1
ATOM 806 C C . PRO A 1 104 ? 14.667 15.908 7.333 1.00 94.44 104 PRO A C 1
ATOM 808 O O . PRO A 1 104 ? 14.214 15.968 8.475 1.00 94.44 104 PRO A O 1
ATOM 811 N N . GLU A 1 105 ? 14.349 16.823 6.411 1.00 95.94 105 GLU A N 1
ATOM 812 C CA . GLU A 1 105 ? 13.452 17.957 6.689 1.00 95.94 105 GLU A CA 1
ATOM 813 C C . GLU A 1 105 ? 12.026 17.488 7.018 1.00 95.94 105 GLU A C 1
ATOM 815 O O . GLU A 1 105 ? 11.373 18.026 7.918 1.00 95.94 105 GLU A O 1
ATOM 820 N N . ILE A 1 106 ? 11.545 16.454 6.322 1.00 96.00 106 ILE A N 1
ATOM 821 C CA . ILE A 1 106 ? 10.242 15.832 6.586 1.00 96.00 106 ILE A CA 1
ATOM 822 C C . ILE A 1 106 ? 10.233 15.137 7.950 1.00 96.00 106 ILE A C 1
ATOM 824 O O . ILE A 1 106 ? 9.263 15.277 8.696 1.00 96.00 106 ILE A O 1
ATOM 828 N N . GLU A 1 107 ? 11.290 14.409 8.309 1.00 94.88 107 GLU A N 1
ATOM 829 C CA . GLU A 1 107 ? 11.397 13.749 9.614 1.00 94.88 107 GLU A CA 1
ATOM 830 C C . GLU A 1 107 ? 11.367 14.757 10.761 1.00 94.88 107 GLU A C 1
ATOM 832 O O . GLU A 1 107 ? 10.611 14.576 11.720 1.00 94.88 107 GLU A O 1
ATOM 837 N N . GLU A 1 108 ? 12.121 15.852 10.648 1.00 94.44 108 GLU A N 1
ATOM 838 C CA . GLU A 1 108 ? 12.090 16.932 11.636 1.00 94.44 108 GLU A CA 1
ATOM 839 C C . GLU A 1 108 ? 10.712 17.594 11.714 1.00 94.44 108 GLU A C 1
ATOM 841 O O . GLU A 1 108 ? 10.212 17.878 12.809 1.00 94.44 108 GLU A O 1
ATOM 846 N N . ARG A 1 109 ? 10.021 17.754 10.577 1.00 95.31 109 ARG A N 1
ATOM 847 C CA . ARG A 1 109 ? 8.641 18.248 10.565 1.00 95.31 109 ARG A CA 1
ATOM 848 C C . ARG A 1 109 ? 7.691 17.310 11.305 1.00 95.31 109 ARG A C 1
ATOM 850 O O . ARG A 1 109 ? 6.907 17.777 12.131 1.00 95.31 109 ARG A O 1
ATOM 857 N N . ILE A 1 110 ? 7.778 16.002 11.058 1.00 94.19 110 ILE A N 1
ATOM 858 C CA . ILE A 1 110 ? 6.968 14.985 11.742 1.00 94.19 110 ILE A CA 1
ATOM 859 C C . ILE A 1 110 ? 7.236 15.016 13.249 1.00 94.19 110 ILE A C 1
ATOM 861 O O . ILE A 1 110 ? 6.285 15.026 14.035 1.00 94.19 110 ILE A O 1
ATOM 865 N N . LYS A 1 111 ? 8.507 15.071 13.669 1.00 91.94 111 LYS A N 1
ATOM 866 C CA . LYS A 1 111 ? 8.888 15.170 15.087 1.00 91.94 111 LYS A CA 1
ATOM 867 C C . LYS A 1 111 ? 8.320 16.431 15.732 1.00 91.94 111 LYS A C 1
ATOM 869 O O . LYS A 1 111 ? 7.689 16.344 16.781 1.00 91.94 111 LYS A O 1
ATOM 874 N N . SER A 1 112 ? 8.488 17.588 15.095 1.00 92.06 112 SER A N 1
ATOM 875 C CA . SER A 1 112 ? 8.019 18.879 15.609 1.00 92.06 112 SER A CA 1
ATOM 876 C C . SER A 1 112 ? 6.496 18.929 15.764 1.00 92.06 112 SER A C 1
ATOM 878 O O . SER A 1 112 ? 5.986 19.241 16.844 1.00 92.06 112 SER A O 1
ATOM 880 N N . VAL A 1 113 ? 5.756 18.541 14.718 1.00 91.56 113 VAL A N 1
ATOM 881 C CA . VAL A 1 113 ? 4.285 18.493 14.745 1.00 91.56 113 VAL A CA 1
ATOM 882 C C . VAL A 1 113 ? 3.798 17.527 15.815 1.00 91.56 113 VAL A C 1
ATOM 884 O O . VAL A 1 113 ? 2.892 17.850 16.583 1.00 91.56 113 VAL A O 1
ATOM 887 N N . THR A 1 114 ? 4.419 16.356 15.921 1.00 90.31 114 THR A N 1
ATOM 888 C CA . THR A 1 114 ? 3.932 15.351 16.858 1.00 90.31 114 THR A CA 1
ATOM 889 C C . THR A 1 114 ? 4.300 15.688 18.310 1.00 90.31 114 THR A C 1
ATOM 891 O O . THR A 1 114 ? 3.462 15.513 19.194 1.00 90.31 114 THR A O 1
ATOM 894 N N . ARG A 1 115 ? 5.465 16.303 18.568 1.00 89.75 115 ARG A N 1
ATOM 895 C CA . ARG A 1 115 ? 5.798 16.887 19.881 1.00 89.75 115 ARG A CA 1
ATOM 896 C C . ARG A 1 115 ? 4.793 17.961 20.288 1.00 89.75 115 ARG A C 1
ATOM 898 O O . ARG A 1 115 ? 4.383 17.995 21.442 1.00 89.75 115 ARG A O 1
ATOM 905 N N . ARG A 1 116 ? 4.339 18.800 19.354 1.00 89.31 116 ARG A N 1
ATOM 906 C CA . ARG A 1 116 ? 3.280 19.784 19.628 1.00 89.31 116 ARG A CA 1
ATOM 907 C C . ARG A 1 116 ? 1.947 19.118 19.990 1.00 89.31 116 ARG A C 1
ATOM 909 O O . ARG A 1 116 ? 1.238 19.618 20.852 1.00 89.31 116 ARG A O 1
ATOM 916 N N . MET A 1 117 ? 1.611 17.996 19.351 1.00 87.12 117 MET A N 1
ATOM 917 C CA . MET A 1 117 ? 0.354 17.274 19.597 1.00 87.12 117 MET A CA 1
ATOM 918 C C . MET A 1 117 ? 0.342 16.470 20.908 1.00 87.12 117 MET A C 1
ATOM 920 O O . MET A 1 117 ? -0.730 16.289 21.486 1.00 87.12 117 MET A O 1
ATOM 924 N N . PHE A 1 118 ? 1.493 15.951 21.354 1.00 84.31 118 PHE A N 1
ATOM 925 C CA . PHE A 1 118 ? 1.558 14.941 22.424 1.00 84.31 118 PHE A CA 1
ATOM 926 C C . PHE A 1 118 ? 2.661 15.154 23.478 1.00 84.31 118 PHE A C 1
ATOM 928 O O . PHE A 1 118 ? 2.825 14.324 24.375 1.00 84.31 118 PHE A O 1
ATOM 935 N N . GLY A 1 119 ? 3.452 16.223 23.386 1.00 82.88 119 GLY A N 1
ATOM 936 C CA . GLY A 1 119 ? 4.645 16.410 24.215 1.00 82.88 119 GLY A CA 1
ATOM 937 C C . GLY A 1 119 ? 5.719 15.350 23.938 1.00 82.88 119 GLY A C 1
ATOM 938 O O . GLY A 1 119 ? 5.840 14.848 22.824 1.00 82.88 119 GLY A O 1
ATOM 939 N N . ASN A 1 120 ? 6.500 14.980 24.957 1.00 75.94 120 ASN A N 1
ATOM 940 C CA . ASN A 1 120 ? 7.585 13.989 24.837 1.00 75.94 120 ASN A CA 1
ATOM 941 C C . ASN A 1 120 ? 7.123 12.524 25.012 1.00 75.94 120 ASN A C 1
ATOM 943 O O . ASN A 1 120 ? 7.956 11.627 25.078 1.00 75.94 120 ASN A O 1
ATOM 947 N N . LYS A 1 121 ? 5.812 12.264 25.123 1.00 67.19 121 LYS A N 1
ATOM 948 C CA . LYS A 1 121 ? 5.258 10.974 25.583 1.00 67.19 121 LYS A CA 1
ATOM 949 C C . LYS A 1 121 ? 4.753 10.042 24.468 1.00 67.19 121 LYS A C 1
ATOM 951 O O . LYS A 1 121 ? 3.946 9.160 24.746 1.00 67.19 121 LYS A O 1
ATOM 956 N N . TYR A 1 122 ? 5.155 10.228 23.211 1.00 67.25 122 TYR A N 1
ATOM 957 C CA . TYR A 1 122 ? 4.581 9.474 22.086 1.00 67.25 122 TYR A CA 1
ATOM 958 C C . TYR A 1 122 ? 5.646 8.742 21.248 1.00 67.25 122 TYR A C 1
ATOM 960 O O . TYR A 1 122 ? 6.777 9.203 21.110 1.00 67.25 122 TYR A O 1
ATOM 968 N N . GLY A 1 123 ? 5.261 7.595 20.677 1.00 70.88 123 GLY A N 1
ATOM 969 C CA . GLY A 1 123 ? 6.097 6.794 19.773 1.00 70.88 123 GLY A CA 1
ATOM 970 C C . GLY A 1 123 ? 6.103 7.306 18.326 1.00 70.88 123 GLY A C 1
ATOM 971 O O . GLY A 1 123 ? 5.235 8.070 17.920 1.00 70.88 123 GLY A O 1
ATOM 972 N N . GLY A 1 124 ? 7.068 6.872 17.514 1.00 84.12 124 GLY A N 1
ATOM 973 C CA . GLY A 1 124 ? 7.232 7.349 16.134 1.00 84.12 124 GLY A CA 1
ATOM 974 C C . GLY A 1 124 ? 5.956 7.286 15.274 1.00 84.12 124 GLY A C 1
ATOM 975 O O . GLY A 1 124 ? 5.180 6.335 15.338 1.00 84.12 124 GLY A O 1
ATOM 976 N N . LYS A 1 125 ? 5.748 8.309 14.432 1.00 91.94 125 LYS A N 1
ATOM 977 C CA . LYS A 1 125 ? 4.635 8.383 13.459 1.00 91.94 125 LYS A CA 1
ATOM 978 C C . LYS A 1 125 ? 4.954 7.774 12.096 1.00 91.94 125 LYS A C 1
ATOM 980 O O . LYS A 1 125 ? 4.115 7.804 11.197 1.00 91.94 125 LYS A O 1
ATOM 985 N N . VAL A 1 126 ? 6.155 7.230 11.958 1.00 94.31 126 VAL A N 1
ATOM 986 C CA . VAL A 1 126 ? 6.653 6.588 10.749 1.00 94.31 126 VAL A CA 1
ATOM 987 C C . VAL A 1 126 ? 6.983 5.144 11.088 1.00 94.31 126 VAL A C 1
ATOM 989 O O . VAL A 1 126 ? 7.680 4.887 12.068 1.00 94.31 126 VAL A O 1
ATOM 992 N N . ARG A 1 127 ? 6.492 4.207 10.278 1.00 95.19 127 ARG A N 1
ATOM 993 C CA . ARG A 1 127 ? 6.847 2.791 10.356 1.00 95.19 127 ARG A CA 1
ATOM 994 C C . ARG A 1 127 ? 7.374 2.309 9.013 1.00 95.19 127 ARG A C 1
ATOM 996 O O . ARG A 1 127 ? 6.754 2.520 7.974 1.00 95.19 127 ARG A O 1
ATOM 1003 N N . ILE A 1 128 ? 8.496 1.605 9.050 1.00 95.06 128 ILE A N 1
ATOM 1004 C CA . ILE A 1 128 ? 8.980 0.829 7.912 1.00 95.06 128 ILE A CA 1
ATOM 1005 C C . ILE A 1 128 ? 8.360 -0.565 8.007 1.00 95.06 128 ILE A C 1
ATOM 1007 O O . ILE A 1 128 ? 8.460 -1.216 9.045 1.00 95.06 128 ILE A O 1
ATOM 1011 N N . SER A 1 129 ? 7.712 -1.016 6.936 1.00 95.75 129 SER A N 1
ATOM 1012 C CA . SER A 1 129 ? 7.148 -2.358 6.832 1.00 95.75 129 SER A CA 1
ATOM 1013 C C . SER A 1 129 ? 7.853 -3.156 5.739 1.00 95.75 129 SER A C 1
ATOM 1015 O O . SER A 1 129 ? 7.894 -2.752 4.574 1.00 95.75 129 SER A O 1
ATOM 1017 N N . GLN A 1 130 ? 8.377 -4.327 6.111 1.00 92.81 130 GLN A N 1
ATOM 1018 C CA . GLN A 1 130 ? 8.964 -5.273 5.157 1.00 92.81 130 GLN A CA 1
ATOM 1019 C C . GLN A 1 130 ? 7.900 -5.930 4.269 1.00 92.81 130 GLN A C 1
ATOM 1021 O O . GLN A 1 130 ? 8.192 -6.291 3.133 1.00 92.81 130 GLN A O 1
ATOM 1026 N N . ASN A 1 131 ? 6.651 -6.002 4.738 1.00 94.56 131 ASN A N 1
ATOM 1027 C CA . ASN A 1 131 ? 5.515 -6.505 3.965 1.00 94.56 131 ASN A CA 1
ATOM 1028 C C . ASN A 1 131 ? 5.194 -5.633 2.741 1.00 94.56 131 ASN A C 1
ATOM 1030 O O . ASN A 1 131 ? 4.642 -6.121 1.759 1.00 94.56 131 ASN A O 1
ATOM 1034 N N . LEU A 1 132 ? 5.565 -4.351 2.787 1.00 94.06 132 LEU A N 1
ATOM 1035 C CA . LEU A 1 132 ? 5.428 -3.419 1.669 1.00 94.06 132 LEU A CA 1
ATOM 1036 C C . LEU A 1 132 ? 6.665 -3.395 0.767 1.00 94.06 132 LEU A C 1
ATOM 1038 O O . LEU A 1 132 ? 6.668 -2.675 -0.235 1.00 94.06 132 LEU A O 1
ATOM 1042 N N . ASN A 1 133 ? 7.746 -4.081 1.145 1.00 89.69 133 ASN A N 1
ATOM 1043 C CA . ASN A 1 133 ? 9.024 -3.951 0.466 1.00 89.69 133 ASN A CA 1
ATOM 1044 C C . ASN A 1 133 ? 8.988 -4.607 -0.915 1.00 89.69 133 ASN A C 1
ATOM 1046 O O . ASN A 1 133 ? 8.171 -5.468 -1.236 1.00 89.69 133 ASN A O 1
ATOM 1050 N N . PHE A 1 134 ? 9.911 -4.157 -1.746 1.00 87.12 134 PHE A N 1
ATOM 1051 C CA . PHE A 1 134 ? 10.004 -4.542 -3.132 1.00 87.12 134 PHE A CA 1
ATOM 1052 C C . PHE A 1 134 ? 11.465 -4.873 -3.475 1.00 87.12 134 PHE A C 1
ATOM 1054 O O . PHE A 1 134 ? 12.377 -4.073 -3.211 1.00 87.12 134 PHE A O 1
ATOM 1061 N N . SER A 1 135 ? 11.681 -6.044 -4.077 1.00 88.06 135 SER A N 1
ATOM 1062 C CA . SER A 1 135 ? 12.994 -6.573 -4.451 1.00 88.06 135 SER A CA 1
ATOM 1063 C C . SER A 1 135 ? 12.935 -7.319 -5.784 1.00 88.06 135 SER A C 1
ATOM 1065 O O . SER A 1 135 ? 11.979 -8.031 -6.062 1.00 88.06 135 SER A O 1
ATOM 1067 N N . TYR A 1 136 ? 13.985 -7.193 -6.597 1.00 84.25 136 TYR A N 1
ATOM 1068 C CA . TYR A 1 136 ? 14.177 -8.028 -7.791 1.00 84.25 136 TYR A CA 1
ATOM 1069 C C . TYR A 1 136 ? 15.163 -9.179 -7.553 1.00 84.25 136 TYR A C 1
ATOM 1071 O O . TYR A 1 136 ? 15.659 -9.714 -8.532 1.00 84.25 136 TYR A O 1
ATOM 1079 N N . GLY A 1 137 ? 15.475 -9.507 -6.288 1.00 78.94 137 GLY A N 1
ATOM 1080 C CA . GLY A 1 137 ? 16.222 -10.709 -5.893 1.00 78.94 137 GLY A CA 1
ATOM 1081 C C . GLY A 1 137 ? 17.448 -10.992 -6.763 1.00 78.94 137 GLY A C 1
ATOM 1082 O O . GLY A 1 137 ? 18.472 -10.317 -6.625 1.00 78.94 137 GLY A O 1
ATOM 1083 N N . SER A 1 138 ? 17.319 -11.990 -7.640 1.00 83.81 138 SER A N 1
ATOM 1084 C CA . SER A 1 138 ? 18.344 -12.458 -8.577 1.00 83.81 138 SER A CA 1
ATOM 1085 C C . SER A 1 138 ? 18.519 -11.571 -9.825 1.00 83.81 138 SER A C 1
ATOM 1087 O O . SER A 1 138 ? 17.596 -10.919 -10.317 1.00 83.81 138 SER A O 1
ATOM 1089 N N . ASP A 1 139 ? 19.727 -11.557 -10.398 1.00 88.56 139 ASP A N 1
ATOM 1090 C CA . ASP A 1 139 ? 19.991 -10.779 -11.614 1.00 88.56 139 ASP A CA 1
ATOM 1091 C C . ASP A 1 139 ? 19.199 -11.253 -12.854 1.00 88.56 139 ASP A C 1
ATOM 1093 O O . ASP A 1 139 ? 18.715 -10.375 -13.576 1.00 88.56 139 ASP A O 1
ATOM 1097 N N . PRO A 1 140 ? 18.981 -12.562 -13.108 1.00 92.25 140 PRO A N 1
ATOM 1098 C CA . PRO A 1 140 ? 18.126 -13.016 -14.209 1.00 92.25 140 PRO A CA 1
ATOM 1099 C C . PRO A 1 140 ? 16.672 -12.543 -14.071 1.00 92.25 140 PRO A C 1
ATOM 1101 O O . PRO A 1 140 ? 16.128 -11.948 -15.003 1.00 92.25 140 PRO A O 1
ATOM 1104 N N . TYR A 1 141 ? 16.067 -12.685 -12.885 1.00 93.94 141 TYR A N 1
ATOM 1105 C CA . TYR A 1 141 ? 14.705 -12.201 -12.632 1.00 93.94 141 TYR A CA 1
ATOM 1106 C C . TYR A 1 141 ? 14.598 -10.685 -12.847 1.00 93.94 141 TYR A C 1
ATOM 1108 O O . TYR A 1 141 ? 13.709 -10.174 -13.530 1.00 93.94 141 TYR A O 1
ATOM 1116 N N . LYS A 1 142 ? 15.572 -9.934 -12.330 1.00 93.31 142 LYS A N 1
ATOM 1117 C CA . LYS A 1 142 ? 15.672 -8.483 -12.516 1.00 93.31 142 LYS A CA 1
ATOM 1118 C C . LYS A 1 142 ? 15.816 -8.063 -13.977 1.00 93.31 142 LYS A C 1
ATOM 1120 O O . LYS A 1 142 ? 15.339 -6.985 -14.343 1.00 93.31 142 LYS A O 1
ATOM 1125 N N . GLN A 1 143 ? 16.504 -8.848 -14.805 1.00 94.69 143 GLN A N 1
ATOM 1126 C CA . GLN A 1 143 ? 16.603 -8.596 -16.244 1.00 94.69 143 GLN A CA 1
ATOM 1127 C C . GLN A 1 143 ? 15.259 -8.825 -16.935 1.00 94.69 143 GLN A C 1
ATOM 1129 O O . GLN A 1 143 ? 14.834 -7.945 -17.685 1.00 94.69 143 GLN A O 1
ATOM 1134 N N . ALA A 1 144 ? 14.556 -9.911 -16.604 1.00 95.06 144 ALA A N 1
ATOM 1135 C CA . ALA A 1 144 ? 13.220 -10.192 -17.125 1.00 95.06 144 ALA A CA 1
ATOM 1136 C C . ALA A 1 144 ? 12.227 -9.071 -16.778 1.00 95.06 144 ALA A C 1
ATOM 1138 O O . ALA A 1 144 ? 11.558 -8.534 -17.661 1.00 95.06 144 ALA A O 1
ATOM 1139 N N . VAL A 1 145 ? 12.224 -8.595 -15.527 1.00 93.81 145 VAL A N 1
ATOM 1140 C CA . VAL A 1 145 ? 11.372 -7.458 -15.145 1.00 93.81 145 VAL A CA 1
ATOM 1141 C C . VAL A 1 145 ? 11.742 -6.186 -15.916 1.00 93.81 145 VAL A C 1
ATOM 1143 O O . VAL A 1 145 ? 10.870 -5.443 -16.367 1.00 93.81 145 VAL A O 1
ATOM 1146 N N . ARG A 1 146 ? 13.036 -5.902 -16.101 1.00 93.06 146 ARG A N 1
ATOM 1147 C CA . ARG A 1 146 ? 13.470 -4.735 -16.887 1.00 93.06 146 ARG A CA 1
ATOM 1148 C C . ARG A 1 146 ? 13.036 -4.827 -18.349 1.00 93.06 146 ARG A C 1
ATOM 1150 O O . ARG A 1 146 ? 12.673 -3.792 -18.909 1.00 93.06 146 ARG A O 1
ATOM 1157 N N . ALA A 1 147 ? 13.075 -6.017 -18.944 1.00 95.38 147 ALA A N 1
ATOM 1158 C CA . ALA A 1 147 ? 12.565 -6.257 -20.289 1.00 95.38 147 ALA A CA 1
ATOM 1159 C C . ALA A 1 147 ? 11.054 -5.993 -20.344 1.00 95.38 147 ALA A C 1
ATOM 1161 O O . ALA A 1 147 ? 10.621 -5.147 -21.122 1.00 95.38 147 ALA A O 1
ATOM 1162 N N . ALA A 1 148 ? 10.281 -6.557 -19.411 1.00 95.38 148 ALA A N 1
ATOM 1163 C CA . ALA A 1 148 ? 8.839 -6.325 -19.317 1.00 95.38 148 ALA A CA 1
ATOM 1164 C C . ALA A 1 148 ? 8.474 -4.837 -19.136 1.00 95.38 148 ALA A C 1
ATOM 1166 O O . ALA A 1 148 ? 7.523 -4.349 -19.746 1.00 95.38 148 ALA A O 1
ATOM 1167 N N . ILE A 1 149 ? 9.251 -4.078 -18.350 1.00 92.25 149 ILE A N 1
ATOM 1168 C CA . ILE A 1 149 ? 9.093 -2.618 -18.225 1.00 92.25 149 ILE A CA 1
ATOM 1169 C C . ILE A 1 149 ? 9.340 -1.921 -19.568 1.00 92.25 149 ILE A C 1
ATOM 1171 O O . ILE A 1 149 ? 8.559 -1.053 -19.959 1.00 92.25 149 ILE A O 1
ATOM 1175 N N . LYS A 1 150 ? 10.423 -2.280 -20.272 1.00 93.62 150 LYS A N 1
ATOM 1176 C CA . LYS A 1 150 ? 10.777 -1.698 -21.578 1.00 93.62 150 LYS A CA 1
ATOM 1177 C C . LYS A 1 150 ? 9.702 -1.993 -22.629 1.00 93.62 150 LYS A C 1
ATOM 1179 O O . LYS A 1 150 ? 9.358 -1.114 -23.412 1.00 93.62 150 LYS A O 1
ATOM 1184 N N . GLU A 1 151 ? 9.141 -3.193 -22.580 1.00 94.88 151 GLU A N 1
ATOM 1185 C CA . GLU A 1 151 ? 8.062 -3.688 -23.441 1.00 94.88 151 GLU A CA 1
ATOM 1186 C C . GLU A 1 151 ? 6.669 -3.218 -22.989 1.00 94.88 151 GLU A C 1
ATOM 1188 O O . GLU A 1 151 ? 5.669 -3.568 -23.605 1.00 94.88 151 GLU A O 1
ATOM 1193 N N . LYS A 1 152 ? 6.579 -2.393 -21.933 1.00 93.31 152 LYS A N 1
ATOM 1194 C CA . LYS A 1 152 ? 5.322 -1.853 -21.380 1.00 93.31 152 LYS A CA 1
ATOM 1195 C C . LYS A 1 152 ? 4.314 -2.934 -20.950 1.00 93.31 152 LYS A C 1
ATOM 1197 O O . LYS A 1 152 ? 3.121 -2.654 -20.902 1.00 93.31 152 LYS A O 1
ATOM 1202 N N . ARG A 1 153 ? 4.789 -4.124 -20.574 1.00 95.69 153 ARG A N 1
ATOM 1203 C CA . ARG A 1 153 ? 3.983 -5.285 -20.155 1.00 95.69 153 ARG A CA 1
ATOM 1204 C C . ARG A 1 153 ? 4.279 -5.754 -18.729 1.00 95.69 153 ARG A C 1
ATOM 1206 O O . ARG A 1 153 ? 4.216 -6.945 -18.437 1.00 95.69 153 ARG A O 1
ATOM 1213 N N . LEU A 1 154 ? 4.628 -4.829 -17.834 1.00 94.62 154 LEU A N 1
ATOM 1214 C CA . LEU A 1 154 ? 5.020 -5.173 -16.466 1.00 94.62 154 LEU A CA 1
ATOM 1215 C C . LEU A 1 154 ? 3.916 -5.934 -15.717 1.00 94.62 154 LEU A C 1
ATOM 1217 O O . LEU A 1 154 ? 4.213 -6.949 -15.103 1.00 94.62 154 LEU A O 1
ATOM 1221 N N . VAL A 1 155 ? 2.658 -5.490 -15.777 1.00 96.31 155 VAL A N 1
ATOM 1222 C CA . VAL A 1 155 ? 1.562 -6.193 -15.085 1.00 96.31 155 VAL A CA 1
ATOM 1223 C C . VAL A 1 155 ? 1.319 -7.592 -15.671 1.00 96.31 155 VAL A C 1
ATOM 1225 O O . VAL A 1 155 ? 1.352 -8.538 -14.885 1.00 96.31 155 VAL A O 1
ATOM 1228 N N . PRO A 1 156 ? 1.179 -7.773 -17.005 1.00 96.94 156 PRO A N 1
ATOM 1229 C CA . PRO A 1 156 ? 1.098 -9.104 -17.609 1.00 96.94 156 PRO A CA 1
ATOM 1230 C C . PRO A 1 156 ? 2.245 -10.039 -17.209 1.00 96.94 156 PRO A C 1
ATOM 1232 O O . PRO A 1 156 ? 1.991 -11.173 -16.814 1.00 96.94 156 PRO A O 1
ATOM 1235 N N . PHE A 1 157 ? 3.492 -9.554 -17.233 1.00 97.19 157 PHE A N 1
ATOM 1236 C CA . PHE A 1 157 ? 4.655 -10.338 -16.807 1.00 97.19 157 PHE A CA 1
ATOM 1237 C C . PHE A 1 157 ? 4.540 -10.770 -15.340 1.00 97.19 157 PHE A C 1
ATOM 1239 O O . PHE A 1 157 ? 4.798 -11.923 -14.997 1.00 97.19 157 PHE A O 1
ATOM 1246 N N . ILE A 1 158 ? 4.147 -9.851 -14.455 1.00 96.69 158 ILE A N 1
ATOM 1247 C CA . ILE A 1 158 ? 4.026 -10.161 -13.032 1.00 96.69 158 ILE A CA 1
ATOM 1248 C C . ILE A 1 158 ? 2.964 -11.232 -12.817 1.00 96.69 158 ILE A C 1
ATOM 1250 O O . ILE A 1 158 ? 3.270 -12.256 -12.217 1.00 96.69 158 ILE A O 1
ATOM 1254 N N . VAL A 1 159 ? 1.764 -11.054 -13.360 1.00 97.31 159 VAL A N 1
ATOM 1255 C CA . VAL A 1 159 ? 0.653 -11.994 -13.153 1.00 97.31 159 VAL A CA 1
ATOM 1256 C C . VAL A 1 159 ? 0.918 -13.357 -13.799 1.00 97.31 159 VAL A C 1
ATOM 1258 O O . VAL A 1 159 ? 0.637 -14.380 -13.182 1.00 97.31 159 VAL A O 1
ATOM 1261 N N . GLY A 1 160 ? 1.441 -13.384 -15.028 1.00 96.69 160 GLY A N 1
ATOM 1262 C CA . GLY A 1 160 ? 1.534 -14.609 -15.828 1.00 96.69 160 GLY A CA 1
ATOM 1263 C C . GLY A 1 160 ? 2.856 -15.370 -15.718 1.00 96.69 160 GLY A C 1
ATOM 1264 O O . GLY A 1 160 ? 2.876 -16.582 -15.912 1.00 96.69 160 GLY A O 1
ATOM 1265 N N . GLU A 1 161 ? 3.966 -14.688 -15.426 1.00 97.56 161 GLU A N 1
ATOM 1266 C CA . GLU A 1 161 ? 5.309 -15.269 -15.579 1.00 97.56 161 GLU A CA 1
ATOM 1267 C C . GLU A 1 161 ? 6.135 -15.241 -14.287 1.00 97.56 161 GLU A C 1
ATOM 1269 O O . GLU A 1 161 ? 6.977 -16.116 -14.082 1.00 97.56 161 GLU A O 1
ATOM 1274 N N . SER A 1 162 ? 5.912 -14.261 -13.403 1.00 97.06 162 SER A N 1
ATOM 1275 C CA . SER A 1 162 ? 6.862 -13.986 -12.319 1.00 97.06 162 SER A CA 1
ATOM 1276 C C . SER A 1 162 ? 7.030 -15.107 -11.294 1.00 97.06 162 SER A C 1
ATOM 1278 O O . SER A 1 162 ? 8.159 -15.398 -10.902 1.00 97.06 162 SER A O 1
ATOM 1280 N N . ASP A 1 163 ? 5.937 -15.740 -10.861 1.00 97.38 163 ASP A N 1
ATOM 1281 C CA . ASP A 1 163 ? 5.994 -16.825 -9.876 1.00 97.38 163 ASP A CA 1
ATOM 1282 C C . ASP A 1 163 ? 6.726 -18.049 -10.454 1.00 97.38 163 ASP A C 1
ATOM 1284 O O . ASP A 1 163 ? 7.609 -18.602 -9.796 1.00 97.38 163 ASP A O 1
ATOM 1288 N N . ARG A 1 164 ? 6.429 -18.415 -11.711 1.00 97.56 164 ARG A N 1
ATOM 1289 C CA . ARG A 1 164 ? 7.086 -19.528 -12.416 1.00 97.56 164 ARG A CA 1
ATOM 1290 C C . ARG A 1 164 ? 8.581 -19.276 -12.584 1.00 97.56 164 ARG A C 1
ATOM 1292 O O . ARG A 1 164 ? 9.382 -20.122 -12.202 1.00 97.56 164 ARG A O 1
ATOM 1299 N N . LEU A 1 165 ? 8.957 -18.101 -13.089 1.00 97.00 165 LEU A N 1
ATOM 1300 C CA . LEU A 1 165 ? 10.363 -17.756 -13.291 1.00 97.00 165 LEU A CA 1
ATOM 1301 C C . LEU A 1 165 ? 11.140 -17.763 -11.968 1.00 97.00 165 LEU A C 1
ATOM 1303 O O . LEU A 1 165 ? 12.275 -18.226 -11.913 1.00 97.00 165 LEU A O 1
ATOM 1307 N N . ALA A 1 166 ? 10.544 -17.261 -10.884 1.00 95.81 166 ALA A N 1
ATOM 1308 C CA . ALA A 1 166 ? 11.189 -17.311 -9.579 1.00 95.81 166 ALA A CA 1
ATOM 1309 C C . ALA A 1 166 ? 11.393 -18.754 -9.090 1.00 95.81 166 ALA A C 1
ATOM 1311 O O . ALA A 1 166 ? 12.439 -19.042 -8.515 1.00 95.81 166 ALA A O 1
ATOM 1312 N N . ALA A 1 167 ? 10.435 -19.653 -9.336 1.00 96.25 167 ALA A N 1
ATOM 1313 C CA . ALA A 1 167 ? 10.576 -21.070 -9.009 1.00 96.25 167 ALA A CA 1
ATOM 1314 C C . ALA A 1 167 ? 11.691 -21.742 -9.831 1.00 96.25 167 ALA A C 1
ATOM 1316 O O . ALA A 1 167 ? 12.552 -22.397 -9.249 1.00 96.25 167 ALA A O 1
ATOM 1317 N N . GLU A 1 168 ? 11.733 -21.511 -11.147 1.00 96.56 168 GLU A N 1
ATOM 1318 C CA . GLU A 1 168 ? 12.777 -22.028 -12.052 1.00 96.56 168 GLU A CA 1
ATOM 1319 C C . GLU A 1 168 ? 14.187 -21.578 -11.639 1.00 96.56 168 GLU A C 1
ATOM 1321 O O . GLU A 1 168 ? 15.150 -22.330 -11.760 1.00 96.56 168 GLU A O 1
ATOM 1326 N N . LEU A 1 169 ? 14.309 -20.358 -11.111 1.00 95.38 169 LEU A N 1
ATOM 1327 C CA . LEU A 1 169 ? 15.576 -19.789 -10.648 1.00 95.38 169 LEU A CA 1
ATOM 1328 C C . LEU A 1 169 ? 15.914 -20.124 -9.185 1.00 95.38 169 LEU A C 1
ATOM 1330 O O . LEU A 1 169 ? 16.943 -19.662 -8.689 1.00 95.38 169 LEU A O 1
ATOM 1334 N N . GLY A 1 170 ? 15.043 -20.836 -8.457 1.00 94.06 170 GLY A N 1
ATOM 1335 C CA . GLY A 1 170 ? 15.173 -21.009 -7.005 1.00 94.06 170 GLY A CA 1
ATOM 1336 C C . GLY A 1 170 ? 15.181 -19.680 -6.228 1.00 94.06 170 GLY A C 1
ATOM 1337 O O . GLY A 1 170 ? 15.719 -19.590 -5.124 1.00 94.06 170 GLY A O 1
ATOM 1338 N N . ASP A 1 171 ? 14.622 -18.612 -6.802 1.00 92.06 171 ASP A N 1
ATOM 1339 C CA . ASP A 1 171 ? 14.648 -17.264 -6.243 1.00 92.06 171 ASP A CA 1
ATOM 1340 C C . ASP A 1 171 ? 13.567 -17.116 -5.173 1.00 92.06 171 ASP A C 1
ATOM 1342 O O . ASP A 1 171 ? 12.379 -17.038 -5.485 1.00 92.06 171 ASP A O 1
ATOM 1346 N N . THR A 1 172 ? 13.972 -17.014 -3.907 1.00 90.62 172 THR A N 1
ATOM 1347 C CA . THR A 1 172 ? 13.080 -16.836 -2.746 1.00 90.62 172 THR A CA 1
ATOM 1348 C C . THR A 1 172 ? 12.887 -15.378 -2.319 1.00 90.62 172 THR A C 1
ATOM 1350 O O . THR A 1 172 ? 12.104 -15.102 -1.413 1.00 90.62 172 THR A O 1
ATOM 1353 N N . LYS A 1 173 ? 13.582 -14.428 -2.957 1.00 90.62 173 LYS A N 1
ATOM 1354 C CA . LYS A 1 173 ? 13.669 -13.026 -2.507 1.00 90.62 173 LYS A CA 1
ATOM 1355 C C . LYS A 1 173 ? 12.926 -12.052 -3.410 1.00 90.62 173 LYS A C 1
ATOM 1357 O O . LYS A 1 173 ? 12.526 -10.983 -2.950 1.00 90.62 173 LYS A O 1
ATOM 1362 N N . SER A 1 174 ? 12.784 -12.375 -4.690 1.00 92.00 174 SER A N 1
ATOM 1363 C CA . SER A 1 174 ? 12.113 -11.507 -5.652 1.00 92.00 174 SER A CA 1
ATOM 1364 C C . SER A 1 174 ? 10.639 -11.309 -5.319 1.00 92.00 174 SER A C 1
ATOM 1366 O O . SER A 1 174 ? 9.938 -12.252 -4.950 1.00 92.00 174 SER A O 1
ATOM 1368 N N . SER A 1 175 ? 10.167 -10.077 -5.492 1.00 92.69 175 SER A N 1
ATOM 1369 C CA . SER A 1 175 ? 8.758 -9.707 -5.435 1.00 92.69 175 SER A CA 1
ATOM 1370 C C . SER A 1 175 ? 8.061 -10.217 -6.692 1.00 92.69 175 SER A C 1
ATOM 1372 O O . SER A 1 175 ? 8.108 -9.581 -7.749 1.00 92.69 175 SER A O 1
ATOM 1374 N N . THR A 1 176 ? 7.460 -11.393 -6.565 1.00 96.19 176 THR A N 1
ATOM 1375 C CA . THR A 1 176 ? 6.573 -12.006 -7.554 1.00 96.19 176 THR A CA 1
ATOM 1376 C C . THR A 1 176 ? 5.120 -11.631 -7.278 1.00 96.19 176 THR A C 1
ATOM 1378 O O . THR A 1 176 ? 4.824 -10.980 -6.270 1.00 96.19 176 THR A O 1
ATOM 1381 N N . TYR A 1 177 ? 4.207 -12.060 -8.147 1.00 97.56 177 TYR A N 1
ATOM 1382 C CA . TYR A 1 177 ? 2.773 -11.854 -7.975 1.00 97.56 177 TYR A CA 1
ATOM 1383 C C . TYR A 1 177 ? 2.265 -12.388 -6.630 1.00 97.56 177 TYR A C 1
ATOM 1385 O O . TYR A 1 177 ? 1.699 -11.631 -5.837 1.00 97.56 177 TYR A O 1
ATOM 1393 N N . THR A 1 178 ? 2.550 -13.652 -6.311 1.00 96.88 178 THR A N 1
ATOM 1394 C CA . THR A 1 178 ? 2.098 -14.261 -5.053 1.00 96.88 178 THR A CA 1
ATOM 1395 C C . THR A 1 178 ? 2.760 -13.624 -3.829 1.00 96.88 178 THR A C 1
ATOM 1397 O O . THR A 1 178 ? 2.084 -13.309 -2.850 1.00 96.88 178 THR A O 1
ATOM 1400 N N . ARG A 1 179 ? 4.072 -13.353 -3.867 1.00 95.81 179 ARG A N 1
ATOM 1401 C CA . ARG A 1 179 ? 4.781 -12.766 -2.713 1.00 95.81 179 ARG A CA 1
ATOM 1402 C C . ARG A 1 179 ? 4.395 -11.314 -2.456 1.00 95.81 179 ARG A C 1
ATOM 1404 O O . ARG A 1 179 ? 4.263 -10.927 -1.296 1.00 95.81 179 ARG A O 1
ATOM 1411 N N . GLY A 1 180 ? 4.212 -10.527 -3.518 1.00 96.12 180 GLY A N 1
ATOM 1412 C CA . GLY A 1 180 ? 3.744 -9.145 -3.426 1.00 96.12 180 GLY A CA 1
ATOM 1413 C C . GLY A 1 180 ? 2.343 -9.071 -2.823 1.00 96.12 180 GLY A C 1
ATOM 1414 O O . GLY A 1 180 ? 2.130 -8.327 -1.867 1.00 96.12 180 GLY A O 1
ATOM 1415 N N . ALA A 1 181 ? 1.424 -9.911 -3.312 1.00 98.00 181 ALA A N 1
ATOM 1416 C CA . ALA A 1 181 ? 0.080 -10.023 -2.755 1.00 98.00 181 ALA A CA 1
ATOM 1417 C C . ALA A 1 181 ? 0.101 -10.458 -1.280 1.00 98.00 181 ALA A C 1
ATOM 1419 O O . ALA A 1 181 ? -0.522 -9.816 -0.434 1.00 98.00 181 ALA A O 1
ATOM 1420 N N . GLY A 1 182 ? 0.876 -11.495 -0.952 1.00 97.69 182 GLY A N 1
ATOM 1421 C CA . GLY A 1 182 ? 0.983 -12.002 0.414 1.00 97.69 182 GLY A CA 1
ATOM 1422 C C . GLY A 1 182 ? 1.574 -10.996 1.401 1.00 97.69 182 GLY A C 1
ATOM 1423 O O . GLY A 1 182 ? 1.156 -10.961 2.556 1.00 97.69 182 GLY A O 1
ATOM 1424 N N . GLY A 1 183 ? 2.500 -10.139 0.958 1.00 96.81 183 GLY A N 1
ATOM 1425 C CA . GLY A 1 183 ? 3.012 -9.027 1.760 1.00 96.81 183 GLY A CA 1
ATOM 1426 C C . GLY A 1 183 ? 1.895 -8.079 2.194 1.00 96.81 183 GLY A C 1
ATOM 1427 O O . GLY A 1 183 ? 1.675 -7.892 3.389 1.00 96.81 183 GLY A O 1
ATOM 1428 N N . ILE A 1 184 ? 1.122 -7.550 1.243 1.00 98.00 184 ILE A N 1
ATOM 1429 C CA . ILE A 1 184 ? -0.014 -6.674 1.563 1.00 98.00 184 ILE A CA 1
ATOM 1430 C C . ILE A 1 184 ? -1.061 -7.390 2.427 1.00 98.00 184 ILE A C 1
ATOM 1432 O O . ILE A 1 184 ? -1.586 -6.789 3.362 1.00 98.00 184 ILE A O 1
ATOM 1436 N N . ALA A 1 185 ? -1.356 -8.663 2.158 1.00 98.38 185 ALA A N 1
ATOM 1437 C CA . ALA A 1 185 ? -2.321 -9.413 2.957 1.00 98.38 185 ALA A CA 1
ATOM 1438 C C . ALA A 1 185 ? -1.888 -9.518 4.431 1.00 98.38 185 ALA A C 1
ATOM 1440 O O . ALA A 1 185 ? -2.692 -9.238 5.319 1.00 98.38 185 ALA A O 1
ATOM 1441 N N . ARG A 1 186 ? -0.607 -9.818 4.700 1.00 98.06 186 ARG A N 1
ATOM 1442 C CA . ARG A 1 186 ? -0.037 -9.801 6.063 1.00 98.06 186 ARG A CA 1
ATOM 1443 C C . ARG A 1 186 ? -0.135 -8.425 6.714 1.00 98.06 186 ARG A C 1
ATOM 1445 O O . ARG A 1 186 ? -0.527 -8.320 7.868 1.00 98.06 186 ARG A O 1
ATOM 1452 N N . GLU A 1 187 ? 0.148 -7.371 5.956 1.00 97.88 187 GLU A N 1
ATOM 1453 C CA . GLU A 1 187 ? 0.024 -5.994 6.434 1.00 97.88 187 GLU A CA 1
ATOM 1454 C C . GLU A 1 187 ? -1.418 -5.648 6.853 1.00 97.88 187 GLU A C 1
ATOM 1456 O O . GLU A 1 187 ? -1.628 -5.008 7.880 1.00 97.88 187 GLU A O 1
ATOM 1461 N N . ILE A 1 188 ? -2.426 -6.086 6.091 1.00 98.31 188 ILE A N 1
ATOM 1462 C CA . ILE A 1 188 ? -3.840 -5.898 6.452 1.00 98.31 188 ILE A CA 1
ATOM 1463 C C . ILE A 1 188 ? -4.192 -6.735 7.689 1.00 98.31 188 ILE A C 1
ATOM 1465 O O . ILE A 1 188 ? -4.868 -6.229 8.585 1.00 98.31 188 ILE A O 1
ATOM 1469 N N . LEU A 1 189 ? -3.712 -7.980 7.777 1.00 97.75 189 LEU A N 1
ATOM 1470 C CA . LEU A 1 189 ? -3.948 -8.868 8.922 1.00 97.75 189 LEU A CA 1
ATOM 1471 C C . LEU A 1 189 ? -3.389 -8.302 10.238 1.00 97.75 189 LEU A C 1
ATOM 1473 O O . LEU A 1 189 ? -4.059 -8.406 11.267 1.00 97.75 189 LEU A O 1
ATOM 1477 N N . ASP A 1 190 ? -2.240 -7.621 10.211 1.00 96.62 190 ASP A N 1
ATOM 1478 C CA . ASP A 1 190 ? -1.710 -6.911 11.385 1.00 96.62 190 ASP A CA 1
ATOM 1479 C C . ASP A 1 190 ? -2.718 -5.869 11.908 1.00 96.62 190 ASP A C 1
ATOM 1481 O O . ASP A 1 190 ? -2.950 -5.744 13.116 1.00 96.62 190 ASP A O 1
ATOM 1485 N N . TYR A 1 191 ? -3.382 -5.146 11.000 1.00 96.88 191 TYR A N 1
ATOM 1486 C CA . TYR A 1 191 ? -4.418 -4.176 11.359 1.00 96.88 191 TYR A CA 1
ATOM 1487 C C . TYR A 1 191 ? -5.756 -4.821 11.737 1.00 96.88 191 TYR A C 1
ATOM 1489 O O . TYR A 1 191 ? -6.460 -4.270 12.583 1.00 96.88 191 TYR A O 1
ATOM 1497 N N . VAL A 1 192 ? -6.093 -5.997 11.199 1.00 96.44 192 VAL A N 1
ATOM 1498 C CA . VAL A 1 192 ? -7.231 -6.806 11.676 1.00 96.44 192 VAL A CA 1
ATOM 1499 C C . VAL A 1 192 ? -7.009 -7.205 13.133 1.00 96.44 192 VAL A C 1
ATOM 1501 O O . VAL A 1 192 ? -7.903 -7.040 13.965 1.00 96.44 192 VAL A O 1
ATOM 1504 N N . GLN A 1 193 ? -5.805 -7.664 13.480 1.00 94.81 193 GLN A N 1
ATOM 1505 C CA . GLN A 1 193 ? -5.470 -8.002 14.860 1.00 94.81 193 GLN A CA 1
ATOM 1506 C C . GLN A 1 193 ? -5.481 -6.763 15.767 1.00 94.81 193 GLN A C 1
ATOM 1508 O O . GLN A 1 193 ? -5.998 -6.824 16.886 1.00 94.81 193 GLN A O 1
ATOM 1513 N N . ALA A 1 194 ? -4.976 -5.623 15.286 1.00 93.00 194 ALA A N 1
ATOM 1514 C CA . ALA A 1 194 ? -5.049 -4.358 16.014 1.00 93.00 194 ALA A CA 1
ATOM 1515 C C . ALA A 1 194 ? -6.502 -3.920 16.270 1.00 93.00 194 ALA A C 1
ATOM 1517 O O . ALA A 1 194 ? -6.825 -3.527 17.388 1.00 93.00 194 ALA A O 1
ATOM 1518 N N . ALA A 1 195 ? -7.390 -4.054 15.279 1.00 93.00 195 ALA A N 1
ATOM 1519 C CA . ALA A 1 195 ? -8.819 -3.774 15.408 1.00 93.00 195 ALA A CA 1
ATOM 1520 C C . ALA A 1 195 ? -9.491 -4.663 16.464 1.00 93.00 195 ALA A C 1
ATOM 1522 O O . ALA A 1 195 ? -10.219 -4.156 17.318 1.00 93.00 195 ALA A O 1
ATOM 1523 N N . LYS A 1 196 ? -9.191 -5.970 16.465 1.00 91.94 196 LYS A N 1
ATOM 1524 C CA . LYS A 1 196 ? -9.675 -6.913 17.489 1.00 91.94 196 LYS A CA 1
ATOM 1525 C C . LYS A 1 196 ? -9.196 -6.520 18.890 1.00 91.94 196 LYS A C 1
ATOM 1527 O O . LYS A 1 196 ? -9.989 -6.489 19.827 1.00 91.94 196 LYS A O 1
ATOM 1532 N N . ASN A 1 197 ? -7.916 -6.182 19.040 1.00 90.31 197 ASN A N 1
ATOM 1533 C CA . ASN A 1 197 ? -7.357 -5.754 20.326 1.00 90.31 197 ASN A CA 1
ATOM 1534 C C . ASN A 1 197 ? -7.985 -4.442 20.810 1.00 90.31 197 ASN A C 1
ATOM 1536 O O . ASN A 1 197 ? -8.328 -4.321 21.983 1.00 90.31 197 ASN A O 1
ATOM 1540 N N . LEU A 1 198 ? -8.177 -3.483 19.904 1.00 88.44 198 LEU A N 1
ATOM 1541 C CA . LEU A 1 198 ? -8.798 -2.206 20.223 1.00 88.44 198 LEU A CA 1
ATOM 1542 C C . LEU A 1 198 ? -10.251 -2.390 20.671 1.00 88.44 198 LEU A C 1
ATOM 1544 O O . LEU A 1 198 ? -10.654 -1.812 21.675 1.00 88.44 198 LEU A O 1
ATOM 1548 N N . GLN A 1 199 ? -11.013 -3.253 19.994 1.00 89.12 199 GLN A N 1
ATOM 1549 C CA . GLN A 1 199 ? -12.371 -3.593 20.416 1.00 89.12 199 GLN A CA 1
ATOM 1550 C C . GLN A 1 199 ? -12.412 -4.147 21.841 1.00 89.12 199 GLN A C 1
ATOM 1552 O O . GLN A 1 199 ? -13.262 -3.724 22.615 1.00 89.12 199 GLN A O 1
ATOM 1557 N N . ARG A 1 200 ? -11.485 -5.039 22.217 1.00 86.19 200 ARG A N 1
ATOM 1558 C CA . ARG A 1 200 ? -11.411 -5.583 23.588 1.00 86.19 200 ARG A CA 1
ATOM 1559 C C . ARG A 1 200 ? -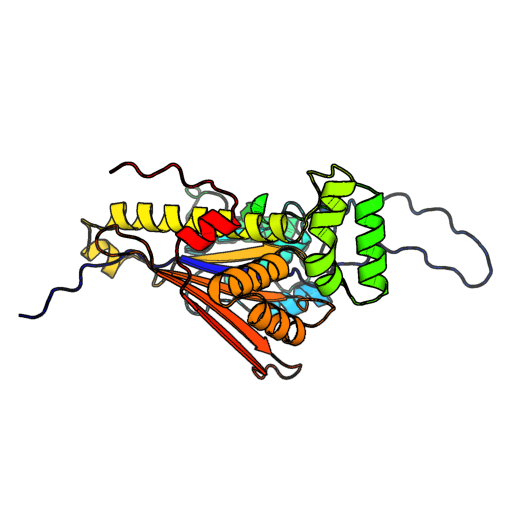11.133 -4.508 24.639 1.00 86.19 200 ARG A C 1
ATOM 1561 O O . ARG A 1 200 ? -11.632 -4.598 25.752 1.00 86.19 200 ARG A O 1
ATOM 1568 N N . ILE A 1 201 ? -10.348 -3.486 24.297 1.00 83.31 201 ILE A N 1
ATOM 1569 C CA . ILE A 1 201 ? -10.089 -2.351 25.197 1.00 83.31 201 ILE A CA 1
ATOM 1570 C C . ILE A 1 201 ? -11.368 -1.527 25.401 1.00 83.31 201 ILE A C 1
ATOM 1572 O O . ILE A 1 201 ? -11.631 -1.053 26.504 1.00 83.31 201 ILE A O 1
ATOM 1576 N N . TYR A 1 202 ? -12.176 -1.370 24.352 1.00 81.69 202 TYR A N 1
ATOM 1577 C CA . TYR A 1 202 ? -13.385 -0.548 24.385 1.00 81.69 202 TYR A CA 1
ATOM 1578 C C . TYR A 1 202 ? -14.667 -1.294 24.783 1.00 81.69 202 TYR A C 1
ATOM 1580 O O . TYR A 1 202 ? -15.655 -0.640 25.115 1.00 81.69 202 TYR A O 1
ATOM 1588 N N . SER A 1 203 ? -14.673 -2.631 24.809 1.00 76.75 203 SER A N 1
ATOM 1589 C CA . SER A 1 203 ? -15.878 -3.451 25.025 1.00 76.75 203 SER A CA 1
ATOM 1590 C C . SER A 1 203 ? -16.539 -3.289 26.401 1.00 76.75 203 SER A C 1
ATOM 1592 O O . SER A 1 203 ? -17.660 -3.747 26.583 1.00 76.75 203 SER A O 1
ATOM 1594 N N . GLY A 1 204 ? -15.895 -2.605 27.350 1.00 69.69 204 GLY A N 1
ATOM 1595 C CA . GLY A 1 204 ? -16.472 -2.228 28.649 1.00 69.69 204 GLY A CA 1
ATOM 1596 C C . GLY A 1 204 ? -16.548 -0.718 28.895 1.00 69.69 204 GLY A C 1
ATOM 1597 O O . GLY A 1 204 ? -16.755 -0.304 30.030 1.00 69.69 204 GLY A O 1
ATOM 1598 N N . LYS A 1 205 ? -16.313 0.116 27.870 1.00 76.81 205 LYS A N 1
ATOM 1599 C CA . LYS A 1 205 ? -16.114 1.572 28.018 1.00 76.81 205 LYS A CA 1
ATOM 1600 C C . LYS A 1 205 ? -16.894 2.391 26.974 1.00 76.81 205 LYS A C 1
ATOM 1602 O O . LYS A 1 205 ? -16.292 3.174 26.233 1.00 76.81 205 LYS A O 1
ATOM 1607 N N . PRO A 1 206 ? -18.228 2.225 26.890 1.00 71.50 206 PRO A N 1
ATOM 1608 C CA . PRO A 1 206 ? -19.062 2.852 25.860 1.00 71.50 206 PRO A CA 1
ATOM 1609 C C . PRO A 1 206 ? -18.947 4.384 25.834 1.00 71.50 206 PRO A C 1
ATOM 1611 O O . PRO A 1 206 ? -18.897 4.987 24.759 1.00 71.50 206 PRO A O 1
ATOM 1614 N N . ASP A 1 207 ? -18.848 5.009 27.006 1.00 73.31 207 ASP A N 1
ATOM 1615 C CA . ASP A 1 207 ? -18.803 6.467 27.132 1.00 73.31 207 ASP A CA 1
ATOM 1616 C C . ASP A 1 207 ? -17.434 7.042 26.746 1.00 73.31 207 ASP A C 1
ATOM 1618 O O . ASP A 1 207 ? -17.358 8.111 26.141 1.00 73.31 207 ASP A O 1
ATOM 1622 N N . GLU A 1 208 ? -16.341 6.304 26.988 1.00 71.06 208 GLU A N 1
ATOM 1623 C CA . GLU A 1 208 ? -15.007 6.698 26.512 1.00 71.06 208 GLU A CA 1
ATOM 1624 C C . GLU A 1 208 ? -14.920 6.662 24.979 1.00 71.06 208 GLU A C 1
ATOM 1626 O O . GLU A 1 208 ? -14.292 7.543 24.386 1.00 71.06 208 GLU A O 1
ATOM 1631 N N . VAL A 1 209 ? -15.572 5.682 24.331 1.00 69.38 209 VAL A N 1
ATOM 1632 C CA . VAL A 1 209 ? -15.660 5.620 22.861 1.00 69.38 209 VAL A CA 1
ATOM 1633 C C . VAL A 1 209 ? -16.353 6.869 22.330 1.00 69.38 209 VAL A C 1
ATOM 1635 O O . VAL A 1 209 ? -15.789 7.579 21.500 1.00 69.38 209 VAL A O 1
ATOM 1638 N N . LYS A 1 210 ? -17.558 7.161 22.834 1.00 68.12 210 LYS A N 1
ATOM 1639 C CA . LYS A 1 210 ? -18.374 8.283 22.350 1.00 68.12 210 LYS A CA 1
ATOM 1640 C C . LYS A 1 210 ? -17.708 9.638 22.583 1.00 68.12 210 LYS A C 1
ATOM 1642 O O . LYS A 1 210 ? -17.813 10.512 21.731 1.00 68.12 210 LYS A O 1
ATOM 1647 N N . ALA A 1 211 ? -17.030 9.816 23.717 1.00 72.94 211 ALA A N 1
ATOM 1648 C CA . ALA A 1 211 ? -16.484 11.114 24.101 1.00 72.94 211 ALA A CA 1
ATOM 1649 C C . ALA A 1 211 ? -15.099 11.418 23.507 1.00 72.94 211 ALA A C 1
ATOM 1651 O O . ALA A 1 211 ? -14.751 12.588 23.354 1.00 72.94 211 ALA A O 1
ATOM 1652 N N . LYS A 1 212 ? -14.265 10.401 23.240 1.00 77.19 212 LYS A N 1
ATOM 1653 C CA . LYS A 1 212 ? -12.825 10.616 22.979 1.00 77.19 212 LYS A CA 1
ATOM 1654 C C . LYS A 1 212 ? -12.278 9.907 21.746 1.00 77.19 212 LYS A C 1
ATOM 1656 O O . LYS A 1 212 ? -11.155 10.210 21.337 1.00 77.19 212 LYS A O 1
ATOM 1661 N N . ALA A 1 213 ? -13.005 8.953 21.174 1.00 80.44 213 ALA A N 1
ATOM 1662 C CA . ALA A 1 213 ? -12.476 8.172 20.070 1.00 80.44 213 ALA A CA 1
ATOM 1663 C C . ALA A 1 213 ? -12.601 8.941 18.739 1.00 80.44 213 ALA A C 1
ATOM 1665 O O . ALA A 1 213 ? -13.621 9.588 18.495 1.00 80.44 213 ALA A O 1
ATOM 1666 N N . PRO A 1 214 ? -11.580 8.904 17.862 1.00 86.94 214 PRO A N 1
ATOM 1667 C CA . PRO A 1 214 ? -11.723 9.469 16.527 1.00 86.94 214 PRO A CA 1
ATOM 1668 C C . PRO A 1 214 ? -12.764 8.672 15.727 1.00 86.94 214 PRO A C 1
ATOM 1670 O O . PRO A 1 214 ? -12.957 7.487 16.001 1.00 86.94 214 PRO A O 1
ATOM 1673 N N . PRO A 1 215 ? -13.380 9.257 14.685 1.00 87.75 215 PRO A N 1
ATOM 1674 C CA . PRO A 1 215 ? -14.335 8.526 13.850 1.00 87.75 215 PRO A CA 1
ATOM 1675 C C . PRO A 1 215 ? -13.685 7.348 13.107 1.00 87.75 215 PRO A C 1
ATOM 1677 O O . PRO A 1 215 ? -14.369 6.390 12.768 1.00 87.75 215 PRO A O 1
ATOM 1680 N N . PHE A 1 216 ? -12.370 7.402 12.865 1.00 91.62 216 PHE A N 1
ATOM 1681 C CA . PHE A 1 216 ? -11.551 6.291 12.377 1.00 91.62 216 PHE A CA 1
ATOM 1682 C C . PHE A 1 216 ? -10.062 6.549 12.646 1.00 91.62 216 PHE A C 1
ATOM 1684 O O . PHE A 1 216 ? -9.649 7.653 13.006 1.00 91.62 216 PHE A O 1
ATOM 1691 N N . ILE A 1 217 ? -9.237 5.523 12.446 1.00 93.81 217 ILE A N 1
ATOM 1692 C CA . ILE A 1 217 ? -7.791 5.548 12.660 1.00 93.81 217 ILE A CA 1
ATOM 1693 C C . ILE A 1 217 ? -7.069 5.417 11.301 1.00 93.81 217 ILE A C 1
ATOM 1695 O O . ILE A 1 217 ? -6.984 4.310 10.761 1.00 93.81 217 ILE A O 1
ATOM 1699 N N . PRO A 1 218 ? -6.536 6.517 10.723 1.00 94.62 218 PRO A N 1
ATOM 1700 C CA . PRO A 1 218 ? -5.968 6.501 9.378 1.00 94.62 218 PRO A CA 1
ATOM 1701 C C . PRO A 1 218 ? -4.551 5.927 9.333 1.00 94.62 218 PRO A C 1
ATOM 1703 O O . PRO A 1 218 ? -3.710 6.197 10.195 1.00 94.62 218 PRO A O 1
ATOM 1706 N N . ARG A 1 219 ? -4.251 5.171 8.281 1.00 95.88 219 ARG A N 1
ATOM 1707 C CA . ARG A 1 219 ? -2.916 4.681 7.930 1.00 95.88 219 ARG A CA 1
ATOM 1708 C C . ARG A 1 219 ? -2.656 5.013 6.470 1.00 95.88 219 ARG A C 1
ATOM 1710 O O . ARG A 1 219 ? -3.455 4.648 5.613 1.00 95.88 219 ARG A O 1
ATOM 1717 N N . THR A 1 220 ? -1.543 5.675 6.185 1.00 95.75 220 THR A N 1
ATOM 1718 C CA . THR A 1 220 ? -1.140 5.989 4.807 1.00 95.75 220 THR A CA 1
ATOM 1719 C C . THR A 1 220 ? 0.078 5.145 4.474 1.00 95.75 220 THR A C 1
ATOM 1721 O O . THR A 1 220 ? 1.124 5.317 5.095 1.00 95.75 220 THR A O 1
ATOM 1724 N N . LEU A 1 221 ? -0.068 4.214 3.533 1.00 96.75 221 LEU A N 1
ATOM 1725 C CA . LEU A 1 221 ? 0.895 3.160 3.227 1.00 96.75 221 LEU A CA 1
ATOM 1726 C C . LEU A 1 221 ? 1.464 3.333 1.815 1.00 96.75 221 LEU A C 1
ATOM 1728 O O . LEU A 1 221 ? 0.728 3.378 0.830 1.00 96.75 221 LEU A O 1
ATOM 1732 N N . GLY A 1 222 ? 2.789 3.422 1.714 1.00 94.94 222 GLY A N 1
ATOM 1733 C CA . GLY A 1 222 ? 3.517 3.630 0.465 1.00 94.94 222 GLY A CA 1
ATOM 1734 C C . GLY A 1 222 ? 4.323 2.403 0.047 1.00 94.94 222 GLY A C 1
ATOM 1735 O O . GLY A 1 222 ? 5.059 1.834 0.848 1.00 94.94 222 GLY A O 1
ATOM 1736 N N . SER A 1 223 ? 4.249 2.025 -1.228 1.00 95.25 223 SER A N 1
ATOM 1737 C CA . SER A 1 223 ? 5.027 0.912 -1.801 1.00 95.25 223 SER A CA 1
ATOM 1738 C C . SER A 1 223 ? 5.410 1.189 -3.265 1.00 95.25 223 SER A C 1
ATOM 1740 O O . SER A 1 223 ? 5.249 2.300 -3.787 1.00 95.25 223 SER A O 1
ATOM 1742 N N . HIS A 1 224 ? 5.994 0.188 -3.916 1.00 90.81 224 HIS A N 1
ATOM 1743 C CA . HIS A 1 224 ? 6.429 0.196 -5.301 1.00 90.81 224 HIS A CA 1
ATOM 1744 C C . HIS A 1 224 ? 5.489 -0.633 -6.165 1.00 90.81 224 HIS A C 1
ATOM 1746 O O . HIS A 1 224 ? 4.920 -1.630 -5.727 1.00 90.81 224 HIS A O 1
ATOM 1752 N N . GLN A 1 225 ? 5.437 -0.277 -7.442 1.00 88.44 225 GLN A N 1
ATOM 1753 C CA . GLN A 1 225 ? 4.998 -1.221 -8.451 1.00 88.44 225 GLN A CA 1
ATOM 1754 C C . GLN A 1 225 ? 5.960 -2.429 -8.467 1.00 88.44 225 GLN A C 1
ATOM 1756 O O . GLN A 1 225 ? 7.177 -2.206 -8.425 1.00 88.44 225 GLN A O 1
ATOM 1761 N N . PRO A 1 226 ? 5.466 -3.679 -8.550 1.00 88.69 226 PRO A N 1
ATOM 1762 C CA . PRO A 1 226 ? 4.078 -4.101 -8.795 1.00 88.69 226 PRO A CA 1
ATOM 1763 C C . PRO A 1 226 ? 3.341 -4.632 -7.551 1.00 88.69 226 PRO A C 1
ATOM 1765 O O . PRO A 1 226 ? 2.392 -5.404 -7.675 1.00 88.69 226 PRO A O 1
ATOM 1768 N N . VAL A 1 227 ? 3.810 -4.304 -6.342 1.00 94.00 227 VAL A N 1
ATOM 1769 C CA . VAL A 1 227 ? 3.357 -4.947 -5.095 1.00 94.00 227 VAL A CA 1
ATOM 1770 C C . VAL A 1 227 ? 1.867 -4.698 -4.843 1.00 94.00 227 VAL A C 1
ATOM 1772 O O . VAL A 1 227 ? 1.138 -5.626 -4.501 1.00 94.00 227 VAL A O 1
ATOM 1775 N N . MET A 1 228 ? 1.401 -3.465 -5.055 1.00 93.44 228 MET A N 1
ATOM 1776 C CA . MET A 1 228 ? 0.001 -3.101 -4.815 1.00 93.44 228 MET A CA 1
ATOM 1777 C C . MET A 1 228 ? -0.938 -3.724 -5.844 1.00 93.44 228 MET A C 1
ATOM 1779 O O . MET A 1 228 ? -1.968 -4.286 -5.482 1.00 93.44 228 MET A O 1
ATOM 1783 N N . GLU A 1 229 ? -0.558 -3.676 -7.120 1.00 95.44 229 GLU A N 1
ATOM 1784 C CA . GLU A 1 229 ? -1.311 -4.298 -8.207 1.00 95.44 229 GLU A CA 1
ATOM 1785 C C . GLU A 1 229 ? -1.431 -5.807 -7.987 1.00 95.44 229 GLU A C 1
ATOM 1787 O O . GLU A 1 229 ? -2.498 -6.381 -8.189 1.00 95.44 229 GLU A O 1
ATOM 1792 N N . SER A 1 230 ? -0.357 -6.439 -7.502 1.00 97.62 230 SER A N 1
ATOM 1793 C CA . SER A 1 230 ? -0.341 -7.871 -7.203 1.00 97.62 230 SER A CA 1
ATOM 1794 C C . SER A 1 230 ? -1.404 -8.247 -6.174 1.00 97.62 230 SER A C 1
ATOM 1796 O O . SER A 1 230 ? -2.136 -9.210 -6.383 1.00 97.62 230 SER A O 1
ATOM 1798 N N . PHE A 1 231 ? -1.537 -7.479 -5.089 1.00 98.06 231 PHE A N 1
ATOM 1799 C CA . PHE A 1 231 ? -2.574 -7.744 -4.093 1.00 98.06 231 PHE A CA 1
ATOM 1800 C C . PHE A 1 231 ? -3.978 -7.562 -4.657 1.00 98.06 231 PHE A C 1
ATOM 1802 O O . PHE A 1 231 ? -4.794 -8.468 -4.528 1.00 98.06 231 PHE A O 1
ATOM 1809 N N . LEU A 1 232 ? -4.251 -6.427 -5.306 1.00 97.88 232 LEU A N 1
ATOM 1810 C CA . LEU A 1 232 ? -5.587 -6.130 -5.818 1.00 97.88 232 LEU A CA 1
ATOM 1811 C C . LEU A 1 232 ? -6.048 -7.187 -6.836 1.00 97.88 232 LEU A C 1
ATOM 1813 O O . LEU A 1 232 ? -7.163 -7.702 -6.750 1.00 97.88 232 LEU A O 1
ATOM 1817 N N . LEU A 1 233 ? -5.161 -7.569 -7.757 1.00 98.31 233 LEU A N 1
ATOM 1818 C CA . LEU A 1 233 ? -5.441 -8.602 -8.751 1.00 98.31 233 LEU A CA 1
ATOM 1819 C C . LEU A 1 233 ? -5.609 -9.979 -8.101 1.00 98.31 233 LEU A C 1
ATOM 1821 O O . LEU A 1 233 ? -6.521 -10.712 -8.466 1.00 98.31 233 LEU A O 1
ATOM 1825 N N . LYS A 1 234 ? -4.754 -10.356 -7.139 1.00 98.56 234 LYS A N 1
ATOM 1826 C CA . LYS A 1 234 ? -4.857 -11.666 -6.468 1.00 98.56 234 LYS A CA 1
ATOM 1827 C C . LYS A 1 234 ? -6.102 -11.764 -5.594 1.00 98.56 234 LYS A C 1
ATOM 1829 O O . LYS A 1 234 ? -6.723 -12.817 -5.554 1.00 98.56 234 LYS A O 1
ATOM 1834 N N . LEU A 1 235 ? -6.493 -10.678 -4.935 1.00 98.56 235 LEU A N 1
ATOM 1835 C CA . LEU A 1 235 ? -7.745 -10.610 -4.195 1.00 98.56 235 LEU A CA 1
ATOM 1836 C C . LEU A 1 235 ? -8.943 -10.829 -5.124 1.00 98.56 235 LEU A C 1
ATOM 1838 O O . LEU A 1 235 ? -9.777 -11.679 -4.837 1.00 98.56 235 LEU A O 1
ATOM 1842 N N . THR A 1 236 ? -8.986 -10.113 -6.249 1.00 98.31 236 THR A N 1
ATOM 1843 C CA . THR A 1 236 ? -10.057 -10.257 -7.251 1.00 98.31 236 THR A CA 1
ATOM 1844 C C . THR A 1 236 ? -10.107 -11.689 -7.790 1.00 98.31 236 THR A C 1
ATOM 1846 O O . THR A 1 236 ? -11.168 -12.296 -7.837 1.00 98.31 236 THR A O 1
ATOM 1849 N N . GLU A 1 237 ? -8.946 -12.286 -8.088 1.00 98.25 237 GLU A N 1
ATOM 1850 C CA . GLU A 1 237 ? -8.837 -13.697 -8.487 1.00 98.25 237 GLU A CA 1
ATOM 1851 C C . GLU A 1 237 ? -9.439 -14.648 -7.447 1.00 98.25 237 GLU A C 1
ATOM 1853 O O . GLU A 1 237 ? -10.128 -15.597 -7.809 1.00 98.25 237 GLU A O 1
ATOM 1858 N N . LYS A 1 238 ? -9.178 -14.407 -6.157 1.00 97.81 238 LYS A N 1
ATOM 1859 C CA . LYS A 1 238 ? -9.657 -15.265 -5.065 1.00 97.81 238 LYS A CA 1
ATOM 1860 C C . LYS A 1 238 ? -11.141 -15.099 -4.762 1.00 97.81 238 LYS A C 1
ATOM 1862 O O . LYS A 1 238 ? -11.754 -16.057 -4.306 1.00 97.81 238 LYS A O 1
ATOM 1867 N N . LEU A 1 239 ? -11.698 -13.913 -4.982 1.00 97.81 239 LEU A N 1
ATOM 1868 C CA . LEU A 1 239 ? -13.107 -13.634 -4.711 1.00 97.81 239 LEU A CA 1
ATOM 1869 C C . LEU A 1 239 ? -14.012 -13.972 -5.899 1.00 97.81 239 LEU A C 1
ATOM 1871 O O . LEU A 1 239 ? -15.101 -14.499 -5.701 1.00 97.81 239 LEU A O 1
ATOM 1875 N N . GLU A 1 240 ? -13.563 -13.673 -7.117 1.00 97.88 240 GLU A N 1
ATOM 1876 C CA . GLU A 1 240 ? -14.414 -13.644 -8.316 1.00 97.88 240 GLU A CA 1
ATOM 1877 C C . GLU A 1 240 ? -13.841 -14.468 -9.480 1.00 97.88 240 GLU A C 1
ATOM 1879 O O . GLU A 1 240 ? -14.484 -14.646 -10.513 1.00 97.88 240 GLU A O 1
ATOM 1884 N N . GLY A 1 241 ? -12.636 -15.017 -9.318 1.00 97.94 241 GLY A N 1
ATOM 1885 C CA . GLY A 1 241 ? -12.007 -15.895 -10.295 1.00 97.94 241 GLY A CA 1
ATOM 1886 C C . GLY A 1 241 ? -11.103 -15.187 -11.307 1.00 97.94 241 GLY A C 1
ATOM 1887 O O . GLY A 1 241 ? -10.906 -13.970 -11.331 1.00 97.94 241 GLY A O 1
ATOM 1888 N N . VAL A 1 242 ? -10.500 -16.004 -12.170 1.00 97.81 242 VAL A N 1
ATOM 1889 C CA . VAL A 1 242 ? -9.466 -15.586 -13.131 1.00 97.81 242 VAL A CA 1
ATOM 1890 C C . VAL A 1 242 ? -9.995 -14.608 -14.188 1.00 97.81 242 VAL A C 1
ATOM 1892 O O . VAL A 1 242 ? -9.253 -13.716 -14.603 1.00 97.81 242 VAL A O 1
ATOM 1895 N N . ALA A 1 243 ? -11.255 -14.750 -14.611 1.00 98.00 243 ALA A N 1
ATOM 1896 C CA . ALA A 1 243 ? -11.874 -13.861 -15.595 1.00 98.00 243 ALA A CA 1
ATOM 1897 C C . ALA A 1 243 ? -11.968 -12.419 -15.067 1.00 98.00 243 ALA A C 1
ATOM 1899 O O . ALA A 1 243 ? -11.400 -11.516 -15.681 1.00 98.00 243 ALA A O 1
ATOM 1900 N N . ALA A 1 244 ? -12.537 -12.229 -13.870 1.00 97.50 244 ALA A N 1
ATOM 1901 C CA . ALA A 1 244 ? -12.640 -10.925 -13.210 1.00 97.50 244 ALA A CA 1
ATOM 1902 C C . ALA A 1 244 ? -11.263 -10.281 -12.967 1.00 97.50 244 ALA A C 1
ATOM 1904 O O . ALA A 1 244 ? -11.054 -9.094 -13.223 1.00 97.50 244 ALA A O 1
ATOM 1905 N N . ARG A 1 245 ? -10.261 -11.077 -12.563 1.00 97.81 245 ARG A N 1
ATOM 1906 C CA . ARG A 1 245 ? -8.870 -10.602 -12.467 1.00 97.81 245 ARG A CA 1
ATOM 1907 C C . ARG A 1 245 ? -8.358 -10.065 -13.806 1.00 97.81 245 ARG A C 1
ATOM 1909 O O . ARG A 1 245 ? -7.684 -9.037 -13.826 1.00 97.81 245 ARG A O 1
ATOM 1916 N N . ASN A 1 246 ? -8.604 -10.769 -14.910 1.00 97.69 246 ASN A N 1
ATOM 1917 C CA . ASN A 1 246 ? -8.123 -10.358 -16.229 1.00 97.69 246 ASN A CA 1
ATOM 1918 C C . ASN A 1 246 ? -8.822 -9.079 -16.717 1.00 97.69 246 ASN A C 1
ATOM 1920 O O . ASN A 1 246 ? -8.157 -8.210 -17.281 1.00 97.69 246 ASN A O 1
ATOM 1924 N N . GLU A 1 247 ? -10.120 -8.929 -16.446 1.00 96.44 247 GLU A N 1
ATOM 1925 C CA . GLU A 1 247 ? -10.863 -7.691 -16.705 1.00 96.44 247 GLU A CA 1
ATOM 1926 C C . GLU A 1 247 ? -10.278 -6.524 -15.907 1.00 96.44 247 GLU A C 1
ATOM 1928 O O . GLU A 1 247 ? -9.906 -5.500 -16.483 1.00 96.44 247 GLU A O 1
ATOM 1933 N N . LEU A 1 248 ? -10.069 -6.702 -14.600 1.00 96.44 248 LEU A N 1
ATOM 1934 C CA . LEU A 1 248 ? -9.425 -5.690 -13.766 1.00 96.44 248 LEU A CA 1
ATOM 1935 C C . LEU A 1 248 ? -8.003 -5.368 -14.244 1.00 96.44 248 LEU A C 1
ATOM 1937 O O . LEU A 1 248 ? -7.590 -4.210 -14.248 1.00 96.44 248 LEU A O 1
ATOM 1941 N N . MET A 1 249 ? -7.241 -6.369 -14.683 1.00 96.06 249 MET A N 1
ATOM 1942 C CA . MET A 1 249 ? -5.907 -6.165 -15.244 1.00 96.06 249 MET A CA 1
ATOM 1943 C C . MET A 1 249 ? -5.946 -5.278 -16.496 1.00 96.06 249 MET A C 1
ATOM 1945 O O . MET A 1 249 ? -5.076 -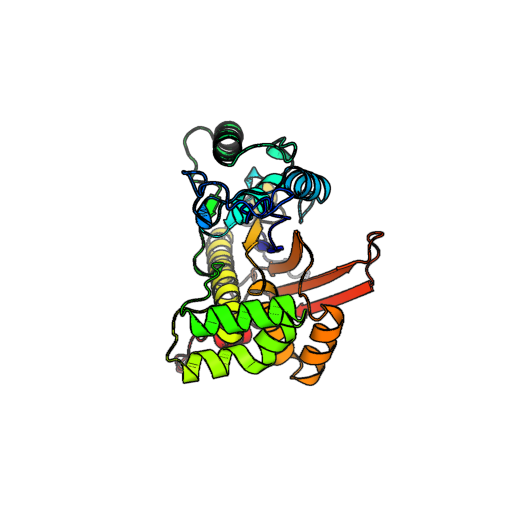4.416 -16.651 1.00 96.06 249 MET A O 1
ATOM 1949 N N . ALA A 1 250 ? -6.950 -5.448 -17.361 1.00 94.69 250 ALA A N 1
ATOM 1950 C CA . ALA A 1 250 ? -7.162 -4.576 -18.512 1.00 94.69 250 ALA A CA 1
ATOM 1951 C C . ALA A 1 250 ? -7.482 -3.137 -18.074 1.00 94.69 250 ALA A C 1
ATOM 1953 O O . ALA A 1 250 ? -6.916 -2.193 -18.628 1.00 94.69 250 ALA A O 1
ATOM 1954 N N . GLN A 1 251 ? -8.296 -2.973 -17.024 1.00 94.31 251 GLN A N 1
ATOM 1955 C CA . GLN A 1 251 ? -8.629 -1.662 -16.459 1.00 94.31 251 GLN A CA 1
ATOM 1956 C C . GLN A 1 251 ? -7.420 -0.971 -15.836 1.00 94.31 251 GLN A C 1
ATOM 1958 O O . GLN A 1 251 ? -7.199 0.207 -16.096 1.00 94.31 251 GLN A O 1
ATOM 1963 N N . ILE A 1 252 ? -6.590 -1.678 -15.064 1.00 93.00 252 ILE A N 1
ATOM 1964 C CA . ILE A 1 252 ? -5.336 -1.144 -14.506 1.00 93.00 252 ILE A CA 1
ATOM 1965 C C . ILE A 1 252 ? -4.385 -0.754 -15.646 1.00 93.00 252 ILE A C 1
ATOM 1967 O O . ILE A 1 252 ? -3.814 0.341 -15.647 1.00 93.00 252 ILE A O 1
ATOM 1971 N N . GLY A 1 253 ? -4.286 -1.616 -16.656 1.00 92.75 253 GLY A N 1
ATOM 1972 C CA . GLY A 1 253 ? -3.429 -1.458 -17.818 1.00 92.75 253 GLY A CA 1
ATOM 1973 C C . GLY A 1 253 ? -2.055 -2.101 -17.629 1.00 92.75 253 GLY A C 1
ATOM 1974 O O . GLY A 1 253 ? -1.545 -2.287 -16.523 1.00 92.75 253 GLY A O 1
ATOM 1975 N N . ALA A 1 254 ? -1.398 -2.406 -18.748 1.00 93.06 254 ALA A N 1
ATOM 1976 C CA . ALA A 1 254 ? -0.173 -3.210 -18.771 1.00 93.06 254 ALA A CA 1
ATOM 1977 C C . ALA A 1 254 ? 1.025 -2.584 -18.021 1.00 93.06 254 ALA A C 1
ATOM 1979 O O . ALA A 1 254 ? 1.951 -3.284 -17.597 1.00 93.06 254 ALA A O 1
ATOM 1980 N N . LYS A 1 255 ? 0.998 -1.260 -17.823 1.00 90.38 255 LYS A N 1
ATOM 1981 C CA . LYS A 1 255 ? 2.006 -0.499 -17.074 1.00 90.38 255 LYS A CA 1
ATOM 1982 C C . LYS A 1 255 ? 1.735 -0.411 -15.574 1.00 90.38 255 LYS A C 1
ATOM 1984 O O . LYS A 1 255 ? 2.598 0.139 -14.899 1.00 90.38 255 LYS A O 1
ATOM 1989 N N . GLY A 1 256 ? 0.619 -0.922 -15.056 1.00 91.94 256 GLY A N 1
ATOM 1990 C CA . GLY A 1 256 ? 0.265 -0.832 -13.635 1.00 91.94 256 GLY A CA 1
ATOM 1991 C C . GLY A 1 256 ? -0.219 0.544 -13.198 1.00 91.94 256 GLY A C 1
ATOM 1992 O O . GLY A 1 256 ? -0.490 1.415 -14.024 1.00 91.94 256 GLY A O 1
ATOM 1993 N N . PHE A 1 257 ? -0.302 0.724 -11.883 1.00 93.00 257 PHE A N 1
ATOM 1994 C CA . PHE A 1 257 ? -0.802 1.937 -11.251 1.00 93.00 257 PHE A CA 1
ATOM 1995 C C . PHE A 1 257 ? 0.031 3.155 -11.616 1.00 93.00 257 PHE A C 1
ATOM 1997 O O . PHE A 1 257 ? 1.263 3.126 -11.592 1.00 93.00 257 PHE A O 1
ATOM 2004 N N . SER A 1 258 ? -0.637 4.269 -11.875 1.00 90.12 258 SER A N 1
ATOM 2005 C CA . SER A 1 258 ? -0.004 5.574 -12.008 1.00 90.12 258 SER A CA 1
ATOM 2006 C C . SER A 1 258 ? 0.666 6.007 -10.693 1.00 90.12 258 SER A C 1
ATOM 2008 O O . SER A 1 258 ? 0.357 5.492 -9.616 1.00 90.12 258 SER A O 1
ATOM 2010 N N . PRO A 1 259 ? 1.603 6.971 -10.718 1.00 89.88 259 PRO A N 1
ATOM 2011 C CA . PRO A 1 259 ? 2.161 7.524 -9.486 1.00 89.88 259 PRO A CA 1
ATOM 2012 C C . PRO A 1 259 ? 1.051 8.037 -8.557 1.00 89.88 259 PRO A C 1
ATOM 2014 O O . PRO A 1 259 ? 0.224 8.838 -9.000 1.00 89.88 259 PRO A O 1
ATOM 2017 N N . LEU A 1 260 ? 1.100 7.635 -7.278 1.00 90.06 260 LEU A N 1
ATOM 2018 C CA . LEU A 1 260 ? 0.125 7.931 -6.210 1.00 90.06 260 LEU A CA 1
ATOM 2019 C C . LEU A 1 260 ? -1.220 7.196 -6.299 1.00 90.06 260 LEU A C 1
ATOM 2021 O O . LEU A 1 260 ? -2.022 7.316 -5.373 1.00 90.06 260 LEU A O 1
ATOM 2025 N N . GLU A 1 261 ? -1.448 6.414 -7.353 1.00 92.56 261 GLU A N 1
ATOM 2026 C CA . GLU A 1 261 ? -2.622 5.550 -7.471 1.00 92.56 261 GLU A CA 1
ATOM 2027 C C . GLU A 1 261 ? -2.518 4.352 -6.513 1.00 92.56 261 GLU A C 1
ATOM 2029 O O . GLU A 1 261 ? -1.421 3.895 -6.163 1.00 92.56 261 GLU A O 1
ATOM 2034 N N . GLY A 1 262 ? -3.674 3.862 -6.071 1.00 94.56 262 GLY A N 1
ATOM 2035 C CA . GLY A 1 262 ? -3.813 2.682 -5.232 1.00 94.56 262 GLY A CA 1
ATOM 2036 C C . GLY A 1 262 ? -5.250 2.519 -4.741 1.00 94.56 262 GLY A C 1
ATOM 2037 O O . GLY A 1 262 ? -6.182 2.966 -5.402 1.00 94.56 262 GLY A O 1
ATOM 2038 N N . TYR A 1 263 ? -5.437 1.874 -3.595 1.00 96.62 263 TYR A N 1
ATOM 2039 C CA . TYR A 1 263 ? -6.749 1.500 -3.062 1.00 96.62 263 TYR A CA 1
ATOM 2040 C C . TYR A 1 263 ? -6.831 1.756 -1.558 1.00 96.62 263 TYR A C 1
ATOM 2042 O O . TYR A 1 263 ? -5.825 1.962 -0.872 1.00 96.62 263 TYR A O 1
ATOM 2050 N N . THR A 1 264 ? -8.052 1.731 -1.036 1.00 97.31 264 THR A N 1
ATOM 2051 C CA . THR A 1 264 ? -8.321 1.878 0.395 1.00 97.31 264 THR A CA 1
ATOM 2052 C C . THR A 1 264 ? -8.882 0.591 0.974 1.00 97.31 264 THR A C 1
ATOM 2054 O O . THR A 1 264 ? -9.571 -0.148 0.280 1.00 97.31 264 THR A O 1
ATOM 2057 N N . VAL A 1 265 ? -8.582 0.319 2.242 1.00 98.19 265 VAL A N 1
ATOM 2058 C CA . VAL A 1 265 ? -9.144 -0.792 3.012 1.00 98.19 265 VAL A CA 1
ATOM 2059 C C . VAL A 1 265 ? -9.684 -0.245 4.326 1.00 98.19 265 VAL A C 1
ATOM 2061 O O . VAL A 1 265 ? -8.935 0.344 5.102 1.00 98.19 265 VAL A O 1
ATOM 2064 N N . ALA A 1 2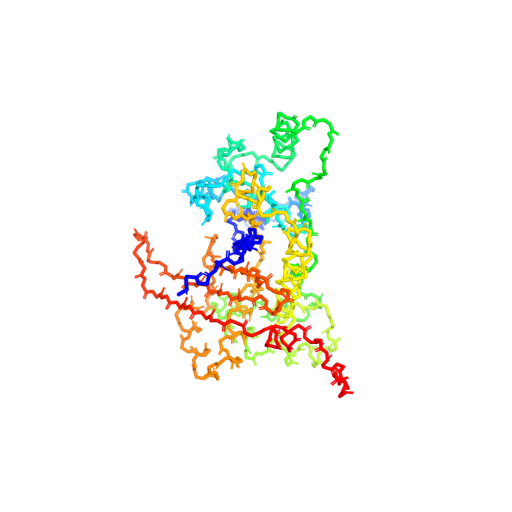66 ? -10.971 -0.440 4.583 1.00 97.56 266 ALA A N 1
ATOM 2065 C CA . ALA A 1 266 ? -11.609 -0.138 5.855 1.00 97.56 266 ALA A CA 1
ATOM 2066 C C . ALA A 1 266 ? -11.794 -1.431 6.656 1.00 97.56 266 ALA A C 1
ATOM 2068 O O . ALA A 1 266 ? -12.324 -2.412 6.141 1.00 97.56 266 ALA A O 1
ATOM 2069 N N . ILE A 1 267 ? -11.356 -1.436 7.913 1.00 97.69 267 ILE A N 1
ATOM 2070 C CA . ILE A 1 267 ? -11.503 -2.557 8.844 1.00 97.69 267 ILE A CA 1
ATOM 2071 C C . ILE A 1 267 ? -12.410 -2.090 9.975 1.00 97.69 267 ILE A C 1
ATOM 2073 O O . ILE A 1 267 ? -11.992 -1.303 10.827 1.00 97.69 267 ILE A O 1
ATOM 2077 N N . HIS A 1 268 ? -13.647 -2.575 9.972 1.00 95.12 268 HIS A N 1
ATOM 2078 C CA . HIS A 1 268 ? -14.663 -2.254 10.965 1.00 95.12 268 HIS A CA 1
ATOM 2079 C C . HIS A 1 268 ? -14.683 -3.324 12.062 1.00 95.12 268 HIS A C 1
ATOM 2081 O O . HIS A 1 268 ? -15.011 -4.477 11.767 1.00 95.12 268 HIS A O 1
ATOM 2087 N N . PRO A 1 269 ? -14.332 -2.977 13.315 1.00 91.00 269 PRO A N 1
ATOM 2088 C CA . PRO A 1 269 ? -14.387 -3.905 14.432 1.00 91.00 269 PRO A CA 1
ATOM 2089 C C . PRO A 1 269 ? -15.798 -4.453 14.640 1.00 91.00 269 PRO A C 1
ATOM 2091 O O . PRO A 1 269 ? -16.787 -3.738 14.481 1.00 91.00 269 PRO A O 1
ATOM 2094 N N . HIS A 1 270 ? -15.884 -5.717 15.039 1.00 86.69 270 HIS A N 1
ATOM 2095 C CA . HIS A 1 270 ? -17.145 -6.334 15.425 1.00 86.69 270 HIS A CA 1
ATOM 2096 C C . HIS A 1 270 ? -17.432 -6.053 16.902 1.00 86.69 270 HIS A C 1
ATOM 2098 O O . HIS A 1 270 ? -16.588 -6.349 17.744 1.00 86.69 270 HIS A O 1
ATOM 2104 N N . ALA A 1 271 ? -18.620 -5.543 17.241 1.00 75.62 271 ALA A N 1
ATOM 2105 C CA . ALA A 1 271 ? -18.948 -5.114 18.608 1.00 75.62 271 ALA A CA 1
ATOM 2106 C C . ALA A 1 271 ? -18.723 -6.213 19.669 1.00 75.62 271 ALA A C 1
ATOM 2108 O O . ALA A 1 271 ? -18.262 -5.939 20.775 1.00 75.62 271 ALA A O 1
ATOM 2109 N N . GLU A 1 272 ? -18.990 -7.467 19.305 1.00 73.56 272 GLU A N 1
ATOM 2110 C CA . GLU A 1 272 ? -18.896 -8.634 20.198 1.00 73.56 272 GLU A CA 1
ATOM 2111 C C . GLU A 1 272 ? -17.558 -9.388 20.105 1.00 73.56 272 GLU A C 1
ATOM 2113 O O . GLU A 1 272 ? -17.451 -10.528 20.538 1.00 73.56 272 GLU A O 1
ATOM 2118 N N . GLY A 1 273 ? -16.528 -8.786 19.500 1.00 69.19 273 GLY A N 1
ATOM 2119 C CA . GLY A 1 273 ? -15.211 -9.424 19.366 1.00 69.19 273 GLY A CA 1
ATOM 2120 C C . GLY A 1 273 ? -15.117 -10.503 18.278 1.00 69.19 273 GLY A C 1
ATOM 2121 O O . GLY A 1 273 ? -14.094 -11.182 18.191 1.00 69.19 273 GLY A O 1
ATOM 2122 N N . GLY A 1 274 ? -16.154 -10.634 17.443 1.00 80.12 274 GLY A N 1
ATOM 2123 C CA . GLY A 1 274 ? -16.164 -11.453 16.229 1.00 80.12 274 GLY A CA 1
ATOM 2124 C C . GLY A 1 274 ? -15.222 -10.946 15.128 1.00 80.12 274 GLY A C 1
ATOM 2125 O O . GLY A 1 274 ? -14.422 -10.025 15.324 1.00 80.12 274 GLY A O 1
ATOM 2126 N N . GLU A 1 275 ? -15.304 -11.558 13.946 1.00 88.19 275 GLU A N 1
ATOM 2127 C CA . GLU A 1 275 ? -14.468 -11.164 12.808 1.00 88.19 275 GLU A CA 1
ATOM 2128 C C . GLU A 1 275 ? -14.815 -9.741 12.323 1.00 88.19 275 GLU A C 1
ATOM 2130 O O . GLU A 1 275 ? -15.987 -9.445 12.073 1.00 88.19 275 GLU A O 1
ATOM 2135 N N . PRO A 1 276 ? -13.820 -8.843 12.188 1.00 92.31 276 PRO A N 1
ATOM 2136 C CA . PRO A 1 276 ? -14.027 -7.520 11.616 1.00 92.31 276 PRO A CA 1
ATOM 2137 C C . PRO A 1 276 ? -14.557 -7.592 10.182 1.00 92.31 276 PRO A C 1
ATOM 2139 O O . PRO A 1 276 ? -14.157 -8.458 9.406 1.00 92.31 276 PRO A O 1
ATOM 2142 N N . LYS A 1 277 ? -15.386 -6.620 9.795 1.00 95.81 277 LYS A N 1
ATOM 2143 C CA . LYS A 1 277 ? -15.767 -6.430 8.390 1.00 95.81 277 LYS A CA 1
ATOM 2144 C C . LYS A 1 277 ? -14.656 -5.670 7.672 1.00 95.81 277 LYS A C 1
ATOM 2146 O O . LYS A 1 277 ? -14.310 -4.561 8.081 1.00 95.81 277 LYS A O 1
ATOM 2151 N N . ILE A 1 278 ? -14.118 -6.248 6.602 1.00 98.12 278 ILE A N 1
ATOM 2152 C CA . ILE A 1 278 ? -13.007 -5.680 5.833 1.00 98.12 278 ILE A CA 1
ATOM 2153 C C . ILE A 1 278 ? -13.532 -5.293 4.454 1.00 98.12 278 ILE A C 1
ATOM 2155 O O . ILE A 1 278 ? -14.045 -6.138 3.731 1.00 98.12 278 ILE A O 1
ATOM 2159 N N . ILE A 1 279 ? -13.418 -4.021 4.087 1.00 98.19 279 ILE A N 1
ATOM 2160 C CA . ILE A 1 279 ? -13.932 -3.495 2.819 1.00 98.19 279 ILE A CA 1
ATOM 2161 C C . ILE A 1 279 ? -12.779 -2.865 2.057 1.00 98.19 279 ILE A C 1
ATOM 2163 O O . ILE A 1 279 ? -12.184 -1.907 2.547 1.00 98.19 279 ILE A O 1
ATOM 2167 N N . LEU A 1 280 ? -12.475 -3.367 0.864 1.00 98.19 280 LEU A N 1
ATOM 2168 C CA . LEU A 1 280 ? -11.545 -2.716 -0.054 1.00 98.19 280 LEU A CA 1
ATOM 2169 C C . LEU A 1 280 ? -12.312 -1.911 -1.089 1.00 98.19 280 LEU A C 1
ATOM 2171 O O . LEU A 1 280 ? -13.267 -2.416 -1.666 1.00 98.19 280 LEU A O 1
ATOM 2175 N N . ASN A 1 281 ? -11.845 -0.695 -1.365 1.00 97.44 281 ASN A N 1
ATOM 2176 C CA . ASN A 1 281 ? -12.333 0.125 -2.465 1.00 97.44 281 ASN A CA 1
ATOM 2177 C C . ASN A 1 281 ? -11.170 0.542 -3.360 1.00 97.44 281 ASN A C 1
ATOM 2179 O O . ASN A 1 281 ? -10.169 1.088 -2.881 1.00 97.44 281 ASN A O 1
ATOM 2183 N N . TYR A 1 282 ? -11.336 0.334 -4.659 1.00 96.38 282 TYR A N 1
ATOM 2184 C CA . TYR A 1 282 ? -10.441 0.837 -5.692 1.00 96.38 282 TYR A CA 1
ATOM 2185 C C . TYR A 1 282 ? -11.252 1.658 -6.686 1.00 96.38 282 TYR A C 1
ATOM 2187 O O . TYR A 1 282 ? -12.353 1.274 -7.071 1.00 96.38 282 TYR A O 1
ATOM 2195 N N . SER A 1 283 ? -10.696 2.788 -7.103 1.00 93.69 283 SER A N 1
ATOM 2196 C CA . SER A 1 283 ? -11.261 3.622 -8.153 1.00 93.69 283 SER A CA 1
ATOM 2197 C C . SER A 1 283 ? -10.140 4.093 -9.060 1.00 93.69 283 SER A C 1
ATOM 2199 O O . SER A 1 283 ? -9.148 4.647 -8.576 1.00 93.69 283 SER A O 1
ATOM 2201 N N . LYS A 1 284 ? -10.320 3.921 -10.364 1.00 90.56 284 LYS A N 1
ATOM 2202 C CA . LYS A 1 284 ? -9.458 4.508 -11.379 1.00 90.56 284 LYS A CA 1
ATOM 2203 C C . LYS A 1 284 ? -10.095 5.786 -11.890 1.00 90.56 284 LYS A C 1
ATOM 2205 O O . LYS A 1 284 ? -11.291 5.806 -12.179 1.00 90.56 284 LYS A O 1
ATOM 2210 N N . THR A 1 285 ? -9.286 6.828 -12.029 1.00 87.69 285 THR A N 1
ATOM 2211 C CA . THR A 1 285 ? -9.715 8.094 -12.621 1.00 87.69 285 THR A CA 1
ATOM 2212 C C . THR A 1 285 ? -9.022 8.352 -13.952 1.00 87.69 285 THR A C 1
ATOM 2214 O O . THR A 1 285 ? -7.902 7.883 -14.170 1.00 87.69 285 THR A O 1
ATOM 2217 N N . ASP A 1 286 ? -9.668 9.114 -14.828 1.00 85.69 286 ASP A N 1
ATOM 2218 C CA . ASP A 1 286 ? -9.032 9.696 -16.009 1.00 85.69 286 ASP A CA 1
ATOM 2219 C C . ASP A 1 286 ? -8.096 10.870 -15.637 1.00 85.69 286 ASP A C 1
ATOM 2221 O O . ASP A 1 286 ? -7.847 11.162 -14.461 1.00 85.69 286 ASP A O 1
ATOM 2225 N N . GLU A 1 287 ? -7.552 11.550 -16.649 1.00 79.81 287 GLU A N 1
ATOM 2226 C CA . GLU A 1 287 ? -6.660 12.705 -16.471 1.00 79.81 287 GLU A CA 1
ATOM 2227 C C . GLU A 1 287 ? -7.366 13.943 -15.891 1.00 79.81 287 GLU A C 1
ATOM 2229 O O . GLU A 1 287 ? -6.703 14.819 -15.329 1.00 79.81 287 GLU A O 1
ATOM 2234 N N . HIS A 1 288 ? -8.696 14.000 -15.985 1.00 81.06 288 HIS A N 1
ATOM 2235 C CA . HIS A 1 288 ? -9.538 15.070 -15.452 1.00 81.06 288 HIS A CA 1
ATOM 2236 C C . HIS A 1 288 ? -10.024 14.781 -14.023 1.00 81.06 288 HIS A C 1
ATOM 2238 O O . HIS A 1 288 ? -10.604 15.655 -13.382 1.00 81.06 288 HIS A O 1
ATOM 2244 N N . GLY A 1 289 ? -9.745 13.585 -13.496 1.00 81.00 289 GLY A N 1
ATOM 2245 C CA . GLY A 1 289 ? -10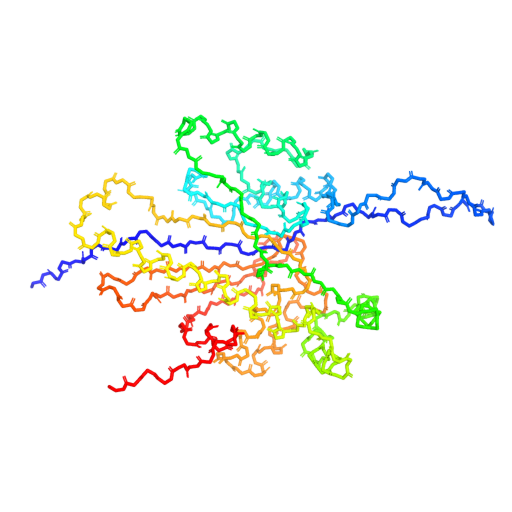.166 13.153 -12.166 1.00 81.00 289 GLY A CA 1
ATOM 2246 C C . GLY A 1 289 ? -11.549 12.498 -12.130 1.00 81.00 289 GLY A C 1
ATOM 2247 O O . GLY A 1 289 ? -12.039 12.214 -11.038 1.00 81.00 289 GLY A O 1
ATOM 2248 N N . ASN A 1 290 ? -12.166 12.219 -13.282 1.00 87.81 290 ASN A N 1
ATOM 2249 C CA . ASN A 1 290 ? -13.435 11.498 -13.344 1.00 87.81 290 ASN A CA 1
ATOM 2250 C C . ASN A 1 290 ? -13.197 10.013 -13.093 1.00 87.81 290 ASN A C 1
ATOM 2252 O O . ASN A 1 290 ? -12.275 9.431 -13.663 1.00 87.81 290 ASN A O 1
ATOM 2256 N N . VAL A 1 291 ? -14.032 9.381 -12.269 1.00 91.38 291 VAL A N 1
ATOM 2257 C CA . VAL A 1 291 ? -13.955 7.935 -12.023 1.00 91.38 291 VAL A CA 1
ATOM 2258 C C . VAL A 1 291 ? -14.412 7.187 -13.275 1.00 91.38 291 VAL A C 1
ATOM 2260 O O . VAL A 1 291 ? -15.562 7.309 -13.680 1.00 91.38 291 VAL A O 1
ATOM 2263 N N . ILE A 1 292 ? -13.513 6.399 -13.864 1.00 93.06 292 ILE A N 1
ATOM 2264 C CA . ILE A 1 292 ? -13.771 5.587 -15.066 1.00 93.06 292 ILE A CA 1
ATOM 2265 C C . ILE A 1 292 ? -13.935 4.099 -14.752 1.00 93.06 292 ILE A C 1
ATOM 2267 O O . ILE A 1 292 ? -14.392 3.330 -15.589 1.00 93.06 292 ILE A O 1
ATOM 2271 N N . TYR A 1 293 ? -13.544 3.688 -13.549 1.00 93.94 293 TYR A N 1
ATOM 2272 C CA . TYR A 1 293 ? -13.725 2.333 -13.054 1.00 93.94 293 TYR A CA 1
ATOM 2273 C C . TYR A 1 293 ? -13.730 2.356 -11.531 1.00 93.94 293 TYR A C 1
ATOM 2275 O O . TYR A 1 293 ? -12.937 3.076 -10.919 1.00 93.94 293 TYR A O 1
ATOM 2283 N N . SER A 1 294 ? -14.578 1.550 -10.905 1.00 94.94 294 SER A N 1
ATOM 2284 C CA . SER A 1 294 ? -14.562 1.348 -9.462 1.00 94.94 294 SER A CA 1
ATOM 2285 C C . SER A 1 294 ? -14.930 -0.084 -9.113 1.00 94.94 294 SER A C 1
ATOM 2287 O O . SER A 1 294 ? -15.677 -0.745 -9.826 1.00 94.94 294 SER A O 1
ATOM 2289 N N . LEU A 1 295 ? -14.385 -0.562 -7.999 1.00 95.44 295 LEU A N 1
ATOM 2290 C CA . LEU A 1 295 ? -14.794 -1.815 -7.385 1.00 95.44 295 LEU A CA 1
ATOM 2291 C C . LEU A 1 295 ? -14.819 -1.669 -5.866 1.00 95.44 295 LEU A C 1
ATOM 2293 O O . LEU A 1 295 ? -14.094 -0.850 -5.285 1.00 95.44 295 LEU A O 1
ATOM 2297 N N . SER A 1 296 ? -15.659 -2.485 -5.236 1.00 97.12 296 SER A N 1
ATOM 2298 C CA . SER A 1 296 ? -15.745 -2.620 -3.789 1.00 97.12 296 SER A CA 1
ATOM 2299 C C . SER A 1 296 ? -15.877 -4.095 -3.439 1.00 97.12 296 SER A C 1
ATOM 2301 O O . SER A 1 296 ? -16.795 -4.759 -3.914 1.00 97.12 296 SER A O 1
ATOM 2303 N N . HIS A 1 297 ? -14.975 -4.605 -2.605 1.00 96.94 297 HIS A N 1
ATOM 2304 C CA . HIS A 1 297 ? -15.034 -5.986 -2.135 1.00 96.94 297 HIS A CA 1
ATOM 2305 C C . HIS A 1 297 ? -15.161 -6.031 -0.621 1.00 96.94 297 HIS A C 1
ATOM 2307 O O . HIS A 1 297 ? -14.401 -5.381 0.100 1.00 96.94 297 HIS A O 1
ATOM 2313 N N . ASN A 1 298 ? -16.069 -6.876 -0.139 1.00 96.94 298 ASN A N 1
ATOM 2314 C CA . ASN A 1 298 ? -16.002 -7.385 1.222 1.00 96.94 298 ASN A CA 1
ATOM 2315 C C . ASN A 1 298 ? -14.994 -8.539 1.250 1.00 96.94 298 ASN A C 1
ATOM 2317 O O . ASN A 1 298 ? -15.119 -9.478 0.466 1.00 96.94 298 ASN A O 1
ATOM 2321 N N . ILE A 1 299 ? -13.993 -8.461 2.122 1.00 97.31 299 ILE A N 1
ATOM 2322 C CA . ILE A 1 299 ? -12.894 -9.422 2.175 1.00 97.31 299 ILE A CA 1
ATOM 2323 C C . ILE A 1 299 ? -13.061 -10.315 3.406 1.00 97.31 299 ILE A C 1
ATOM 2325 O O . ILE A 1 299 ? -12.857 -9.848 4.529 1.00 97.31 299 ILE A O 1
ATOM 2329 N N . PRO A 1 300 ? -13.356 -11.614 3.237 1.00 96.31 300 PRO A N 1
ATOM 2330 C CA . PRO A 1 300 ? -13.277 -12.557 4.342 1.00 96.31 300 PRO A CA 1
ATOM 2331 C C . PRO A 1 300 ? -11.838 -12.657 4.865 1.00 96.31 300 PRO A C 1
ATOM 2333 O O . PRO A 1 300 ? -10.904 -12.813 4.075 1.00 96.31 300 PRO A O 1
ATOM 2336 N N . THR A 1 301 ? -11.643 -12.655 6.189 1.00 95.50 301 THR A N 1
ATOM 2337 C CA . THR A 1 301 ? -10.311 -12.820 6.811 1.00 95.50 301 THR A CA 1
ATOM 2338 C C . THR A 1 301 ? -9.578 -14.056 6.275 1.00 95.50 301 THR A C 1
ATOM 2340 O O . THR A 1 301 ? -8.385 -13.990 5.996 1.00 95.50 301 THR A O 1
ATOM 2343 N N . ALA A 1 302 ? -10.301 -15.155 6.034 1.00 95.31 302 ALA A N 1
ATOM 2344 C CA . ALA A 1 302 ? -9.741 -16.392 5.488 1.00 95.31 302 ALA A CA 1
ATOM 2345 C C . ALA A 1 302 ? -9.095 -16.215 4.099 1.00 95.31 302 ALA A C 1
ATOM 2347 O O . ALA A 1 302 ? -8.089 -16.855 3.809 1.00 95.31 302 ALA A O 1
ATOM 2348 N N . VAL A 1 303 ? -9.633 -15.325 3.257 1.00 97.38 303 VAL A N 1
ATOM 2349 C CA . VAL A 1 303 ? -9.047 -15.019 1.941 1.00 97.38 303 VAL A CA 1
ATOM 2350 C C . VAL A 1 303 ? -7.730 -14.256 2.110 1.00 97.38 303 VAL A C 1
ATOM 2352 O O . VAL A 1 303 ? -6.768 -14.525 1.394 1.00 97.38 303 VAL A O 1
ATOM 2355 N N . LEU A 1 304 ? -7.637 -13.345 3.088 1.00 97.38 304 LEU A N 1
ATOM 2356 C CA . LEU A 1 304 ? -6.368 -12.680 3.412 1.00 97.38 304 LEU A CA 1
ATOM 2357 C C . LEU A 1 304 ? -5.333 -13.671 3.945 1.00 97.38 304 LEU A C 1
ATOM 2359 O O . LEU A 1 304 ? -4.179 -13.601 3.537 1.00 97.38 304 LEU A O 1
ATOM 2363 N N . GLU A 1 305 ? -5.729 -14.586 4.833 1.00 96.88 305 GLU A N 1
ATOM 2364 C CA . GLU A 1 305 ? -4.848 -15.637 5.364 1.00 96.88 305 GLU A CA 1
ATOM 2365 C C . GLU A 1 305 ? -4.309 -16.532 4.237 1.00 96.88 305 GLU A C 1
ATOM 2367 O O . GLU A 1 305 ? -3.105 -16.794 4.180 1.00 96.88 305 GLU A O 1
ATOM 2372 N N . GLU A 1 306 ? -5.170 -16.920 3.292 1.00 96.69 306 GLU A N 1
ATOM 2373 C CA . GLU A 1 306 ? -4.786 -17.698 2.113 1.00 96.69 306 GLU A CA 1
ATOM 2374 C C . GLU A 1 306 ? -3.792 -16.938 1.222 1.00 96.69 306 GLU A C 1
ATOM 2376 O O . GLU A 1 306 ? -2.731 -17.468 0.890 1.00 96.69 306 GLU A O 1
ATOM 2381 N N . ILE A 1 307 ? -4.081 -15.677 0.876 1.00 97.81 307 ILE A N 1
ATOM 2382 C CA . ILE A 1 307 ? -3.172 -14.837 0.074 1.00 97.81 307 ILE A CA 1
ATOM 2383 C C . ILE A 1 307 ? -1.844 -14.613 0.810 1.00 97.81 307 ILE A C 1
ATOM 2385 O O . ILE A 1 307 ? -0.780 -14.594 0.188 1.00 97.81 307 ILE A O 1
ATOM 2389 N N . ALA A 1 308 ? -1.883 -14.466 2.135 1.00 96.94 308 ALA A N 1
ATOM 2390 C CA . ALA A 1 308 ? -0.706 -14.319 2.983 1.00 96.94 308 ALA A CA 1
ATOM 2391 C C . ALA A 1 308 ? 0.155 -15.592 3.064 1.00 96.94 308 ALA A C 1
ATOM 2393 O O . ALA A 1 308 ? 1.291 -15.507 3.545 1.00 96.94 308 ALA A O 1
ATOM 2394 N N . GLY A 1 309 ? -0.351 -16.741 2.602 1.00 93.62 309 GLY A N 1
ATOM 2395 C CA . GLY A 1 309 ? 0.308 -18.041 2.726 1.00 93.62 309 GLY A CA 1
ATOM 2396 C C . GLY A 1 309 ? 0.312 -18.574 4.160 1.00 93.62 309 GLY A C 1
ATOM 2397 O O . GLY A 1 309 ? 1.189 -19.355 4.524 1.00 93.62 309 GLY A O 1
ATOM 2398 N N . ILE A 1 310 ? -0.629 -18.131 4.997 1.00 90.19 310 ILE A N 1
ATOM 2399 C CA . ILE A 1 310 ? -0.791 -18.633 6.360 1.00 90.19 310 ILE A CA 1
ATOM 2400 C C . ILE A 1 310 ? -1.636 -19.900 6.255 1.00 90.19 310 ILE A C 1
ATOM 2402 O O . ILE A 1 310 ? -2.834 -19.842 5.984 1.00 90.19 310 ILE A O 1
ATOM 2406 N N . ALA A 1 311 ? -1.006 -21.064 6.427 1.00 63.75 311 ALA A N 1
ATOM 2407 C CA . ALA A 1 311 ? -1.725 -22.330 6.433 1.00 63.75 311 ALA A CA 1
ATOM 2408 C C . ALA A 1 311 ? -2.828 -22.295 7.503 1.00 63.75 311 ALA A C 1
ATOM 2410 O O . ALA A 1 311 ? -2.572 -21.894 8.643 1.00 63.75 311 ALA A O 1
ATOM 2411 N N . LYS A 1 312 ? -4.040 -22.759 7.159 1.00 55.50 312 LYS A N 1
ATOM 2412 C CA . LYS A 1 312 ? -5.060 -23.085 8.160 1.00 55.50 312 LYS A CA 1
ATOM 2413 C C . LYS A 1 312 ? -4.442 -24.132 9.087 1.00 55.50 312 LYS A C 1
ATOM 2415 O O . LYS A 1 312 ? -4.446 -25.316 8.763 1.00 55.50 312 LYS A O 1
ATOM 2420 N N . LYS A 1 313 ? -3.933 -23.730 10.258 1.00 46.97 313 LYS A N 1
ATOM 2421 C CA . LYS A 1 313 ? -3.955 -24.653 11.396 1.00 46.97 313 LYS A CA 1
ATOM 2422 C C . LYS A 1 313 ? -5.412 -25.066 11.491 1.00 46.97 313 LYS A C 1
ATOM 2424 O O . LYS A 1 313 ? -6.262 -24.182 11.614 1.00 46.97 313 LYS A O 1
ATOM 2429 N N . GLN A 1 314 ? -5.695 -26.356 11.314 1.00 40.50 314 GLN A N 1
ATOM 2430 C CA . GLN A 1 314 ? -7.019 -26.905 11.564 1.00 40.50 314 GLN A CA 1
ATOM 2431 C C . GLN A 1 314 ? -7.465 -26.324 12.907 1.00 40.50 314 GLN A C 1
ATOM 2433 O O . GLN A 1 314 ? -6.854 -26.603 13.939 1.00 40.50 314 GLN A O 1
ATOM 2438 N N . ARG A 1 315 ? -8.428 -25.396 12.874 1.00 41.47 315 ARG A N 1
ATOM 2439 C CA . ARG A 1 315 ? -9.091 -24.920 14.081 1.00 41.47 315 ARG A CA 1
ATOM 2440 C C . ARG A 1 315 ? -9.926 -26.118 14.500 1.00 41.47 315 ARG A C 1
ATOM 2442 O O . ARG A 1 315 ? -10.995 -26.332 13.940 1.00 41.47 315 ARG A O 1
ATOM 2449 N N . GLY A 1 316 ? -9.312 -26.974 15.314 1.00 37.12 316 GLY A N 1
ATOM 2450 C CA . GLY A 1 316 ? -9.937 -28.157 15.873 1.00 37.12 316 GLY A CA 1
ATOM 2451 C C . GLY A 1 316 ? -11.226 -27.749 16.569 1.00 37.12 316 GLY A C 1
ATOM 2452 O O . GLY A 1 316 ? -11.240 -26.751 17.292 1.00 37.12 316 GLY A O 1
ATOM 2453 N N . SER A 1 317 ? -12.263 -28.503 16.218 1.00 33.72 317 SER A N 1
ATOM 2454 C CA . SER A 1 317 ? -13.551 -28.678 16.890 1.00 33.72 317 SER A CA 1
ATOM 2455 C C . SER A 1 317 ? -13.498 -28.520 18.402 1.00 33.72 317 SER A C 1
ATOM 2457 O O . SER A 1 317 ? -12.582 -29.138 18.994 1.00 33.72 317 SER A O 1
#

Sequence (317 aa):
MAMAIKPTAPPYYLAFGRHGDKRAIRRRRTAAAGQKLPRLKGRQADKDAELTNRGGIKAVRSGPPFKGVSFRYGLLVGTEKVRTLQSVAFRTPELGLTGRETWPEIEERIKSVTRRMFGNKYGGKVRISQNLNFSYGSDPYKQAVRAAIKEKRLVPFIVGESDRLAAELGDTKSSTYTRGAGGIAREILDYVQAAKNLQRIYSGKPDEVKAKAPPFIPRTLGSHQPVMESFLLKLTEKLEGVAARNELMAQIGAKGFSPLEGYTVAIHPHAEGGEPKIILNYSKTDEHGNVIYSLSHNIPTAVLEEIAGIAKKQRGS

pLDDT: mean 86.12, std 16.39, range [33.16, 98.56]